Protein AF-A0A932JIC6-F1 (afdb_monomer)

Secondary structure (DSSP, 8-state):
--SSSSGGG-HHHHHHHHHHHHHHHHHHHHHHHHHHHHHHHHHHHHHHHHHHHHHHHHHHHHHHHHHHHHHHHHHHHHHHHHHHHHHHHHHHHHHHHHHHHHHHHHHHHHHHHHHHHHHHHHHHHHHHHHHSPP-PPP-----PPPP--SHHHHHHHHHHHHHHHHHHHHHHHHHHHHHHHHHHHHHHHHHHHHHHHHHHHHHHHHHHHHHHHHHHHT--------------------------------PPEEEEEEETTTTEEEES--GGGT--TT-EEEEEETTEEEEEEEEEEE-SS-EEEEEEEEPTT----TT-EEEE---

Solvent-accessible surface area (backbone atoms only — not comparable to full-atom values): 19018 Å² total; per-residue (Å²): 144,81,78,83,70,75,73,75,76,45,71,68,58,57,52,51,53,50,54,50,50,51,51,50,53,49,51,52,52,53,50,52,51,52,53,52,50,53,50,52,54,49,54,52,51,55,50,54,49,52,50,52,53,49,50,54,51,53,52,50,51,52,50,53,52,50,56,52,50,54,51,52,52,51,50,53,52,52,52,49,54,53,51,52,52,51,50,53,50,51,56,51,51,52,53,51,51,50,52,51,50,53,50,50,52,51,53,49,52,54,48,52,53,52,52,52,51,49,54,51,53,52,53,51,49,52,52,54,60,68,70,51,77,76,86,73,80,89,77,89,80,89,83,83,88,74,87,84,70,72,64,61,60,56,54,52,51,51,48,50,53,50,52,55,50,52,52,52,52,51,53,48,52,52,52,50,51,54,51,50,52,52,49,52,49,53,53,50,54,50,53,52,51,53,51,53,52,49,53,55,50,52,50,52,52,50,51,53,52,49,52,50,50,58,64,61,71,66,62,75,77,68,81,80,76,77,80,82,83,76,85,83,89,83,85,84,87,88,82,86,87,78,92,69,82,74,76,70,78,82,77,74,29,32,30,69,44,73,40,80,92,77,40,34,35,32,30,60,42,8,49,81,70,70,57,52,68,85,35,46,32,32,34,29,55,98,86,40,81,44,33,36,30,38,43,69,46,73,38,61,64,31,24,39,24,38,62,75,48,69,46,88,95,63,78,93,53,68,66,32,38,30,41,78,55,86,126

Foldseek 3Di:
DPPPPPVCPDVVNVVVVVVVVVVVVVVVVVVVVVVVVVVVVVVVVVVVVVVVVVVVVVVVVVVVVVVVVVVVVVVVVVVVVVVVVVVVVVVVVVVVVVVVVVVVVVVVVVVVVVVVVVVVVVVVVVVVVVVDDDPDDDDDDDDDDDDPPPPVVVVVVVVVVVVVVVVVVVVVVVVVVVVVVVVVVVVVVVVVVVVVVVVVVVVVVVVVVVVVCVVVVPPCPDPPPPDDPDDDDDDDDDDDDDDDPPPDPQDKKWWADDDPPQQKTKIQAAVCNVDDQQWWKFWDDPNDTAFIWGFHAGDHGMTMTGTDDGPPPDDDDGGTIMGTDDD

Sequence (327 aa):
MGHFWSSLKSPRFFLSVLVFAVLLLSLIGVSSQNASLKVKVKDLSDESQKLADSLKSLENENKELTEKLEAIEKDKSGFHLSLESLKNENESLQIEIKKVQEQLSSVTEEKTALEEMLIHKNKEIEKMKKDLPAPAAPAPAVSPVPPVSAGAADTDARLKEKDEEIERLSQQNKILSQRLDRLHKTVNDKITEITVAKIALEETVAQARKRIEEEWGTVDLGTIRSSPGTAPAGTQTPKEPLEETRKIPKKDGRVLAVNQEHGFVVINLGKADNVKPDGVYVVKKDGEEVATLNTLEVRDAMTACNVQELKSGRKISVDDLVLPKKI

Structure (mmCIF, N/CA/C/O backbone):
data_AF-A0A932JIC6-F1
#
_entry.id   AF-A0A932JIC6-F1
#
loop_
_atom_site.group_PDB
_atom_site.id
_atom_site.type_symbol
_atom_site.label_atom_id
_atom_site.label_alt_id
_atom_site.label_comp_id
_atom_site.label_asym_id
_atom_site.label_entity_id
_atom_site.label_seq_id
_atom_site.pdbx_PDB_ins_code
_atom_site.Cartn_x
_atom_site.Cartn_y
_atom_site.Cartn_z
_atom_site.occupancy
_atom_site.B_iso_or_equiv
_atom_site.auth_seq_id
_atom_site.auth_comp_id
_atom_site.auth_asym_id
_atom_site.auth_atom_id
_atom_site.pdbx_PDB_model_num
ATOM 1 N N . MET A 1 1 ? 59.939 -1.196 -95.808 1.00 52.22 1 MET A N 1
ATOM 2 C CA . MET A 1 1 ? 59.510 -1.394 -94.404 1.00 52.22 1 MET A CA 1
ATOM 3 C C . MET A 1 1 ? 60.555 -2.217 -93.637 1.00 52.22 1 MET A C 1
ATOM 5 O O . MET A 1 1 ? 60.325 -3.387 -93.386 1.00 52.22 1 MET A O 1
ATOM 9 N N . GLY A 1 2 ? 61.728 -1.653 -93.308 1.00 55.59 2 GLY A N 1
ATOM 10 C CA . GLY A 1 2 ? 62.825 -2.445 -92.707 1.00 55.59 2 GLY A CA 1
ATOM 11 C C . GLY A 1 2 ? 63.768 -1.720 -91.737 1.00 55.59 2 GLY A C 1
ATOM 12 O O . GLY A 1 2 ? 64.597 -2.371 -91.119 1.00 55.59 2 GLY A O 1
ATOM 13 N N . HIS A 1 3 ? 63.637 -0.404 -91.539 1.00 52.84 3 HIS A N 1
ATOM 14 C CA . HIS A 1 3 ? 64.562 0.368 -90.691 1.00 52.84 3 HIS A CA 1
ATOM 15 C C . HIS A 1 3 ? 64.028 0.707 -89.290 1.00 52.84 3 HIS A C 1
ATOM 17 O O . HIS A 1 3 ? 64.700 1.398 -88.535 1.00 52.84 3 HIS A O 1
ATOM 23 N N . PHE A 1 4 ? 62.855 0.198 -88.901 1.00 55.56 4 PHE A N 1
ATOM 24 C CA . PHE A 1 4 ? 62.262 0.527 -87.597 1.00 55.56 4 PHE A CA 1
ATOM 25 C C . PHE A 1 4 ? 62.737 -0.377 -86.441 1.00 55.56 4 PHE A C 1
ATOM 27 O O . PHE A 1 4 ? 62.499 -0.060 -85.282 1.00 55.56 4 PHE A O 1
ATOM 34 N N . TRP A 1 5 ? 63.447 -1.477 -86.726 1.00 56.97 5 TRP A N 1
ATOM 35 C CA . TRP A 1 5 ? 63.829 -2.473 -85.711 1.00 56.97 5 TRP A CA 1
ATOM 36 C C . TRP A 1 5 ? 65.285 -2.390 -85.208 1.00 56.97 5 TRP A C 1
ATOM 38 O O . TRP A 1 5 ? 65.609 -3.047 -84.221 1.00 56.97 5 TRP A O 1
ATOM 48 N N . SER A 1 6 ? 66.176 -1.577 -85.799 1.00 57.28 6 SER A N 1
ATOM 49 C CA . SER A 1 6 ? 67.580 -1.509 -85.332 1.00 57.28 6 SER A CA 1
ATOM 50 C C . SER A 1 6 ? 67.820 -0.531 -84.172 1.00 57.28 6 SER A C 1
ATOM 52 O O . SER A 1 6 ? 68.835 -0.639 -83.488 1.00 57.28 6 SER A O 1
ATOM 54 N N . SER A 1 7 ? 66.886 0.390 -83.902 1.00 55.25 7 SER A N 1
ATOM 55 C CA . SER A 1 7 ? 67.025 1.397 -82.833 1.00 55.25 7 SER A CA 1
ATOM 56 C C . SER A 1 7 ? 66.679 0.857 -81.430 1.00 55.25 7 SER A C 1
ATOM 58 O O . SER A 1 7 ? 67.046 1.447 -80.414 1.00 55.25 7 SER A O 1
ATOM 60 N N . LEU A 1 8 ? 66.052 -0.324 -81.349 1.00 55.25 8 LEU A N 1
ATOM 61 C CA . LEU A 1 8 ? 65.581 -0.921 -80.092 1.00 55.25 8 LEU A CA 1
ATOM 62 C C . LEU A 1 8 ? 66.679 -1.584 -79.235 1.00 55.25 8 LEU A C 1
ATOM 64 O O . LEU A 1 8 ? 66.406 -2.001 -78.115 1.00 55.25 8 LEU A O 1
ATOM 68 N N . LYS A 1 9 ? 67.922 -1.694 -79.728 1.00 58.50 9 LYS A N 1
ATOM 69 C CA . LYS A 1 9 ? 69.033 -2.354 -79.007 1.00 58.50 9 LYS A CA 1
ATOM 70 C C . LYS A 1 9 ? 69.937 -1.404 -78.212 1.00 58.50 9 LYS A C 1
ATOM 72 O O . LYS A 1 9 ? 70.941 -1.852 -77.663 1.00 58.50 9 LYS A O 1
ATOM 77 N N . SER A 1 10 ? 69.619 -0.109 -78.124 1.00 71.94 10 SER A N 1
ATOM 78 C CA . SER A 1 10 ? 70.430 0.801 -77.307 1.00 71.94 10 SER A CA 1
ATOM 79 C C . SER A 1 10 ? 70.123 0.607 -75.806 1.00 71.94 10 SER A C 1
ATOM 81 O O . SER A 1 10 ? 68.957 0.651 -75.409 1.00 71.94 10 SER A O 1
ATOM 83 N N . PRO A 1 11 ? 71.132 0.429 -74.931 1.00 77.62 11 PRO A N 1
ATOM 84 C CA . PRO A 1 11 ? 70.923 0.227 -73.488 1.00 77.62 11 PRO A CA 1
ATOM 85 C C . PRO A 1 11 ? 70.200 1.406 -72.810 1.00 77.62 11 PRO A C 1
ATOM 87 O O . PRO A 1 11 ? 69.564 1.242 -71.773 1.00 77.62 11 PRO A O 1
ATOM 90 N N . ARG A 1 12 ? 70.231 2.592 -73.432 1.00 79.69 12 ARG A N 1
ATOM 91 C CA . ARG A 1 12 ? 69.503 3.787 -72.983 1.00 79.69 12 ARG A CA 1
ATOM 92 C C . ARG A 1 12 ? 67.983 3.646 -73.118 1.00 79.69 12 ARG A C 1
ATOM 94 O O . ARG A 1 12 ? 67.261 4.166 -72.273 1.00 79.69 12 ARG A O 1
ATOM 101 N N . PHE A 1 13 ? 67.500 2.919 -74.129 1.00 80.88 13 PHE A N 1
ATOM 102 C CA . PHE A 1 13 ? 66.069 2.666 -74.309 1.00 80.88 13 PHE A CA 1
ATOM 103 C C . PHE A 1 13 ? 65.525 1.745 -73.208 1.00 80.88 13 PHE A C 1
ATOM 105 O O . PHE A 1 13 ? 64.519 2.063 -72.580 1.00 80.88 13 PHE A O 1
ATOM 112 N N . PHE A 1 14 ? 66.245 0.666 -72.885 1.00 82.94 14 PHE A N 1
ATOM 113 C CA . PHE A 1 14 ? 65.876 -0.239 -71.790 1.00 82.94 14 PHE A CA 1
ATOM 114 C C . PHE A 1 14 ? 65.866 0.455 -70.425 1.00 82.94 14 PHE A C 1
ATOM 116 O O . PHE A 1 14 ? 64.943 0.239 -69.643 1.00 82.94 14 PHE A O 1
ATOM 123 N N . LEU A 1 15 ? 66.845 1.327 -70.151 1.00 84.94 15 LEU A N 1
ATOM 124 C CA . LEU A 1 15 ? 66.887 2.085 -68.899 1.00 84.94 15 LEU A CA 1
ATOM 125 C C . LEU A 1 15 ? 65.688 3.040 -68.769 1.00 84.94 15 LEU A C 1
ATOM 127 O O . LEU A 1 15 ? 65.082 3.123 -67.706 1.00 84.94 15 LEU A O 1
ATOM 131 N N . SER A 1 16 ? 65.305 3.720 -69.855 1.00 87.44 16 SER A N 1
ATOM 132 C CA . SER A 1 16 ? 64.131 4.602 -69.870 1.00 87.44 16 SER A CA 1
ATOM 133 C C . SER A 1 16 ? 62.823 3.834 -69.650 1.00 87.44 16 SER A C 1
ATOM 135 O O . SER A 1 16 ? 61.997 4.269 -68.848 1.00 87.44 16 SER A O 1
ATOM 137 N N . VAL A 1 17 ? 62.658 2.673 -70.292 1.00 88.69 17 VAL A N 1
ATOM 138 C CA . VAL A 1 17 ? 61.483 1.805 -70.102 1.00 88.69 17 VAL A CA 1
ATOM 139 C C . VAL A 1 17 ? 61.418 1.268 -68.670 1.00 88.69 17 VAL A C 1
ATOM 141 O O . VAL A 1 17 ? 60.342 1.257 -68.078 1.00 88.69 17 VAL A O 1
ATOM 144 N N . LEU A 1 18 ? 62.556 0.884 -68.081 1.00 90.31 18 LEU A N 1
ATOM 145 C CA . LEU A 1 18 ? 62.627 0.423 -66.692 1.00 90.31 18 LEU A CA 1
ATOM 146 C C . LEU A 1 18 ? 62.228 1.532 -65.706 1.00 90.31 18 LEU A C 1
ATOM 148 O O . LEU A 1 18 ? 61.404 1.302 -64.825 1.00 90.31 18 LEU A O 1
ATOM 152 N N . VAL A 1 19 ? 62.768 2.745 -65.871 1.00 91.44 19 VAL A N 1
ATOM 153 C CA . VAL A 1 19 ? 62.419 3.903 -65.027 1.00 91.44 19 VAL A CA 1
ATOM 154 C C . VAL A 1 19 ? 60.933 4.241 -65.156 1.00 91.44 19 VAL A C 1
ATOM 156 O O . VAL A 1 19 ? 60.269 4.486 -64.149 1.00 91.44 19 VAL A O 1
ATOM 159 N N . PHE A 1 20 ? 60.385 4.196 -66.373 1.00 93.12 20 PHE A N 1
ATOM 160 C CA . PHE A 1 20 ? 58.960 4.418 -66.606 1.00 93.12 20 PHE A CA 1
ATOM 161 C C . PHE A 1 20 ? 58.091 3.333 -65.952 1.00 93.12 20 PHE A C 1
ATOM 163 O O . PHE A 1 20 ? 57.089 3.651 -65.317 1.00 93.12 20 PHE A O 1
ATOM 170 N N . ALA A 1 21 ? 58.499 2.064 -66.025 1.00 91.75 21 ALA A N 1
ATOM 171 C CA . ALA A 1 21 ? 57.803 0.961 -65.365 1.00 91.75 21 ALA A CA 1
ATOM 172 C C . ALA A 1 21 ? 57.812 1.096 -63.831 1.00 91.75 21 ALA A C 1
ATOM 174 O O . ALA A 1 21 ? 56.780 0.891 -63.195 1.00 91.75 21 ALA A O 1
ATOM 175 N N . VAL A 1 22 ? 58.940 1.500 -63.234 1.00 92.88 22 VAL A N 1
ATOM 176 C CA . VAL A 1 22 ? 59.038 1.765 -61.785 1.00 92.88 22 VAL A CA 1
ATOM 177 C C . VAL A 1 22 ? 58.157 2.950 -61.377 1.00 92.88 22 VAL A C 1
ATOM 179 O O . VAL A 1 22 ? 57.462 2.871 -60.364 1.00 92.88 22 VAL A O 1
ATOM 182 N N . LEU A 1 23 ? 58.124 4.023 -62.174 1.00 93.12 23 LEU A N 1
ATOM 183 C CA . LEU A 1 23 ? 57.233 5.164 -61.937 1.00 93.12 23 LEU A CA 1
ATOM 184 C C . LEU A 1 23 ? 55.756 4.767 -62.019 1.00 93.12 23 LEU A C 1
ATOM 186 O O . LEU A 1 23 ? 54.983 5.162 -61.149 1.00 93.12 23 LEU A O 1
ATOM 190 N N . LEU A 1 24 ? 55.364 3.957 -63.007 1.00 92.81 24 LEU A N 1
ATOM 191 C CA . LEU A 1 24 ? 53.996 3.447 -63.121 1.00 92.81 24 LEU A CA 1
ATOM 192 C C . LEU A 1 24 ? 53.611 2.563 -61.931 1.00 92.81 24 LEU A C 1
ATOM 194 O O . LEU A 1 24 ? 52.539 2.752 -61.361 1.00 92.81 24 LEU A O 1
ATOM 198 N N . LEU A 1 25 ? 54.485 1.639 -61.520 1.00 92.31 25 LEU A N 1
ATOM 199 C CA . LEU A 1 25 ? 54.256 0.795 -60.341 1.00 92.31 25 LEU A CA 1
ATOM 200 C C . LEU A 1 25 ? 54.111 1.633 -59.064 1.00 92.31 25 LEU A C 1
ATOM 202 O O . LEU A 1 25 ? 53.210 1.381 -58.265 1.00 92.31 25 LEU A O 1
ATOM 206 N N . SER A 1 26 ? 54.944 2.664 -58.901 1.00 93.31 26 SER A N 1
ATOM 207 C CA . SER A 1 26 ? 54.840 3.616 -57.790 1.00 93.31 26 SER A CA 1
ATOM 208 C C . SER A 1 26 ? 53.508 4.378 -57.814 1.00 93.31 26 SER A C 1
ATOM 210 O O . SER A 1 26 ? 52.823 4.467 -56.794 1.00 93.31 26 SER A O 1
ATOM 212 N N . LEU A 1 27 ? 53.075 4.850 -58.989 1.00 92.69 27 LEU A N 1
ATOM 213 C CA . LEU A 1 27 ? 51.811 5.573 -59.160 1.00 92.69 27 LEU A CA 1
ATOM 214 C C . LEU A 1 27 ? 50.591 4.693 -58.839 1.00 92.69 27 LEU A C 1
ATOM 216 O O . LEU A 1 27 ? 49.653 5.151 -58.183 1.00 92.69 27 LEU A O 1
ATOM 220 N N . ILE A 1 28 ? 50.623 3.420 -59.249 1.00 92.44 28 ILE A N 1
ATOM 221 C CA . ILE A 1 28 ? 49.600 2.420 -58.903 1.00 92.44 28 ILE A CA 1
ATOM 222 C C . ILE A 1 28 ? 49.577 2.187 -57.386 1.00 92.44 28 ILE A C 1
ATOM 224 O O . ILE A 1 28 ? 48.502 2.186 -56.785 1.00 92.44 28 ILE A O 1
ATOM 228 N N . GLY A 1 29 ? 50.747 2.053 -56.752 1.00 93.69 29 GLY A N 1
ATOM 229 C CA . GLY A 1 29 ? 50.865 1.895 -55.300 1.00 93.69 29 GLY A CA 1
ATOM 230 C C . GLY A 1 29 ? 50.254 3.067 -54.525 1.00 93.69 29 GLY A C 1
ATOM 231 O O . GLY A 1 29 ? 49.425 2.858 -53.637 1.00 93.69 29 GLY A O 1
ATOM 232 N N . VAL A 1 30 ? 50.585 4.303 -54.911 1.00 94.19 30 VAL A N 1
ATOM 233 C CA . VAL A 1 30 ? 50.014 5.524 -54.313 1.00 94.19 30 VAL A CA 1
ATOM 234 C C . VAL A 1 30 ? 48.504 5.609 -54.553 1.00 94.19 30 VAL A C 1
ATOM 236 O O . VAL A 1 30 ? 47.752 5.953 -53.642 1.00 94.19 30 VAL A O 1
ATOM 239 N N . SER A 1 31 ? 48.033 5.252 -55.752 1.00 91.12 31 SER A N 1
ATOM 240 C CA . SER A 1 31 ? 46.600 5.220 -56.069 1.00 91.12 31 SER A CA 1
ATOM 241 C C . SER A 1 31 ? 45.837 4.233 -55.177 1.00 91.12 31 SER A C 1
ATOM 243 O O . SER A 1 31 ? 44.802 4.586 -54.607 1.00 91.12 31 SER A O 1
ATOM 245 N N . SER A 1 32 ? 46.390 3.033 -54.965 1.00 91.88 32 SER A N 1
ATOM 246 C CA . SER A 1 32 ? 45.810 2.022 -54.073 1.00 91.88 32 SER A CA 1
ATOM 247 C C . SER A 1 32 ? 45.763 2.491 -52.617 1.00 91.88 32 SER A C 1
ATOM 249 O O . SER A 1 32 ? 44.761 2.276 -51.931 1.00 91.88 32 SER A O 1
ATOM 251 N N . GLN A 1 33 ? 46.821 3.146 -52.130 1.00 94.94 33 GLN A N 1
ATOM 252 C CA . GLN A 1 33 ? 46.837 3.718 -50.781 1.00 94.94 33 GLN A CA 1
ATOM 253 C C . GLN A 1 33 ? 45.795 4.830 -50.632 1.00 94.94 33 GLN A C 1
ATOM 255 O O . GLN A 1 33 ? 45.078 4.863 -49.635 1.00 94.94 33 GLN A O 1
ATOM 260 N N . ASN A 1 34 ? 45.649 5.693 -51.640 1.00 93.44 34 ASN A N 1
ATOM 261 C CA . ASN A 1 34 ? 44.653 6.763 -51.639 1.00 93.44 34 ASN A CA 1
ATOM 262 C C . ASN A 1 34 ? 43.217 6.208 -51.628 1.00 93.44 34 ASN A C 1
ATOM 264 O O . ASN A 1 34 ? 42.363 6.700 -50.894 1.00 93.44 34 ASN A O 1
ATOM 268 N N . ALA A 1 35 ? 42.953 5.138 -52.384 1.00 94.56 35 ALA A N 1
ATOM 269 C CA . ALA A 1 35 ? 41.667 4.445 -52.340 1.00 94.56 35 ALA A CA 1
ATOM 270 C C . ALA A 1 35 ? 41.382 3.860 -50.944 1.00 94.56 35 ALA A C 1
ATOM 272 O O . ALA A 1 35 ? 40.301 4.075 -50.399 1.00 94.56 35 ALA A O 1
ATOM 273 N N . SER A 1 36 ? 42.365 3.193 -50.330 1.00 95.44 36 SER A N 1
ATOM 274 C CA . SER A 1 36 ? 42.223 2.639 -48.976 1.00 95.44 36 SER A CA 1
ATOM 275 C C . SER A 1 36 ? 42.014 3.724 -47.912 1.00 95.44 36 SER A C 1
ATOM 277 O O . SER A 1 36 ? 41.159 3.570 -47.042 1.00 95.44 36 SER A O 1
ATOM 279 N N . LEU A 1 37 ? 42.738 4.844 -47.996 1.00 96.69 37 LEU A N 1
ATOM 280 C CA . LEU A 1 37 ? 42.566 5.982 -47.090 1.00 96.69 37 LEU A CA 1
ATOM 281 C C . LEU A 1 37 ? 41.170 6.598 -47.205 1.00 96.69 37 LEU A C 1
ATOM 283 O O . LEU A 1 37 ? 40.560 6.890 -46.182 1.00 96.69 37 LEU A O 1
ATOM 287 N N . LYS A 1 38 ? 40.628 6.742 -48.421 1.00 96.31 38 LYS A N 1
ATOM 288 C CA . LYS A 1 38 ? 39.257 7.241 -48.622 1.00 96.31 38 LYS A CA 1
ATOM 289 C C . LYS A 1 38 ? 38.208 6.345 -47.973 1.00 96.31 38 LYS A C 1
ATOM 291 O O . LYS A 1 38 ? 37.275 6.868 -47.373 1.00 96.31 38 LYS A O 1
ATOM 296 N N . VAL A 1 39 ? 38.370 5.023 -48.072 1.00 96.88 39 VAL A N 1
ATOM 297 C CA . VAL A 1 39 ? 37.480 4.066 -47.396 1.00 96.88 39 VAL A CA 1
ATOM 298 C C . VAL A 1 39 ? 37.566 4.250 -45.883 1.00 96.88 39 VAL A C 1
ATOM 300 O O . VAL A 1 39 ? 36.544 4.487 -45.256 1.00 96.88 39 VAL A O 1
ATOM 303 N N . LYS A 1 40 ? 38.776 4.291 -45.311 1.00 97.25 40 LYS A N 1
ATOM 304 C CA . LYS A 1 40 ? 38.960 4.507 -43.864 1.00 97.25 40 LYS A CA 1
ATOM 305 C C . LYS A 1 40 ? 38.372 5.829 -43.370 1.00 97.25 40 LYS A C 1
ATOM 307 O O . LYS A 1 40 ? 37.779 5.863 -42.302 1.00 97.25 40 LYS A O 1
ATOM 312 N N . VAL A 1 41 ? 38.534 6.917 -44.126 1.00 97.50 41 VAL A N 1
ATOM 313 C CA . VAL A 1 41 ? 37.953 8.226 -43.777 1.00 97.50 41 VAL A CA 1
ATOM 314 C C . VAL A 1 41 ? 36.429 8.164 -43.792 1.00 97.50 41 VAL A C 1
ATOM 316 O O . VAL A 1 41 ? 35.792 8.738 -42.914 1.00 97.50 41 VAL A O 1
ATOM 319 N N . LYS A 1 42 ? 35.842 7.452 -44.760 1.00 97.19 42 LYS A N 1
ATOM 320 C CA . LYS A 1 42 ? 34.396 7.248 -44.808 1.00 97.19 42 LYS A CA 1
ATOM 321 C C . LYS A 1 42 ? 33.910 6.409 -43.627 1.00 97.19 42 LYS A C 1
ATOM 323 O O . LYS A 1 42 ? 32.987 6.836 -42.947 1.00 97.19 42 LYS A O 1
ATOM 328 N N . ASP A 1 43 ? 34.564 5.286 -43.348 1.00 97.75 43 ASP A N 1
ATOM 329 C CA . ASP A 1 43 ? 34.190 4.404 -42.239 1.00 97.75 43 ASP A CA 1
ATOM 330 C C . ASP A 1 43 ? 34.275 5.141 -40.891 1.00 97.75 43 ASP A C 1
ATOM 332 O O . ASP A 1 43 ? 33.339 5.082 -40.097 1.00 97.75 43 ASP A O 1
ATOM 336 N N . LEU A 1 44 ? 35.345 5.916 -40.667 1.00 98.00 44 LEU A N 1
ATOM 337 C CA . LEU A 1 44 ? 35.496 6.760 -39.475 1.00 98.00 44 LEU A CA 1
ATOM 338 C C . LEU A 1 44 ? 34.430 7.861 -39.394 1.00 98.00 44 LEU A C 1
ATOM 340 O O . LEU A 1 44 ? 33.961 8.182 -38.305 1.00 98.00 44 LEU A O 1
ATOM 344 N N . SER A 1 45 ? 34.039 8.446 -40.529 1.00 97.19 45 SER A N 1
ATOM 345 C CA . SER A 1 45 ? 32.956 9.433 -40.581 1.00 97.19 45 SER A CA 1
ATOM 346 C C . SER A 1 45 ? 31.612 8.805 -40.207 1.00 97.19 45 SER A C 1
ATOM 348 O O . SER A 1 45 ? 30.858 9.391 -39.432 1.00 97.19 45 SER A O 1
ATOM 350 N N . ASP A 1 46 ? 31.319 7.613 -40.728 1.00 97.62 46 ASP A N 1
ATOM 351 C CA . ASP A 1 46 ? 30.081 6.886 -40.440 1.00 97.62 46 ASP A CA 1
ATOM 352 C C . ASP A 1 46 ? 30.036 6.438 -38.967 1.00 97.62 46 ASP A C 1
ATOM 354 O O . ASP A 1 46 ? 28.991 6.517 -38.317 1.00 97.62 46 ASP A O 1
ATOM 358 N N . GLU A 1 47 ? 31.169 6.009 -38.406 1.00 98.19 47 GLU A N 1
ATOM 359 C CA . GLU A 1 47 ? 31.294 5.662 -36.986 1.00 98.19 47 GLU A CA 1
ATOM 360 C C . GLU A 1 47 ? 31.138 6.891 -36.079 1.00 98.19 47 GLU A C 1
ATOM 362 O O . GLU A 1 47 ? 30.381 6.845 -35.108 1.00 98.19 47 GLU A O 1
ATOM 367 N N . SER A 1 48 ? 31.760 8.020 -36.434 1.00 96.62 48 SER A N 1
ATOM 368 C CA . SER A 1 48 ? 31.587 9.289 -35.717 1.00 96.62 48 SER A CA 1
ATOM 369 C C . SER A 1 48 ? 30.130 9.756 -35.719 1.00 96.62 48 SER A C 1
ATOM 371 O O . SER A 1 48 ? 29.661 10.281 -34.709 1.00 96.62 48 SER A O 1
ATOM 373 N N . GLN A 1 49 ? 29.402 9.556 -36.822 1.00 97.81 49 GLN A N 1
ATOM 374 C CA . GLN A 1 49 ? 27.981 9.894 -36.903 1.00 97.81 49 GLN A CA 1
ATOM 375 C C . GLN A 1 49 ? 27.142 8.998 -35.981 1.00 97.81 49 GLN A C 1
ATOM 377 O O . GLN A 1 49 ? 26.338 9.500 -35.200 1.00 97.81 49 GLN A O 1
ATOM 382 N N . LYS A 1 50 ? 27.379 7.679 -36.000 1.00 98.19 50 LYS A N 1
ATOM 383 C CA . LYS A 1 50 ? 26.685 6.728 -35.111 1.00 98.19 50 LYS A CA 1
ATOM 384 C C . LYS A 1 50 ? 26.932 7.020 -33.632 1.00 98.19 50 LYS A C 1
ATOM 386 O O . LYS A 1 50 ? 26.014 6.900 -32.817 1.00 98.19 50 LYS A O 1
ATOM 391 N N . LEU A 1 51 ? 28.161 7.396 -33.278 1.00 98.19 51 LEU A N 1
ATOM 392 C CA . LEU A 1 51 ? 28.511 7.792 -31.915 1.00 98.19 51 LEU A CA 1
ATOM 393 C C . LEU A 1 51 ? 27.778 9.072 -31.501 1.00 98.19 51 LEU A C 1
ATOM 395 O O . LEU A 1 51 ? 27.241 9.124 -30.397 1.00 98.19 51 LEU A O 1
ATOM 399 N N . ALA A 1 52 ? 27.694 10.069 -32.386 1.00 97.75 52 ALA A N 1
ATOM 400 C CA . ALA A 1 52 ? 26.946 11.297 -32.124 1.00 97.75 52 ALA A CA 1
ATOM 401 C C . ALA A 1 52 ? 25.445 11.028 -31.903 1.00 97.75 52 ALA A C 1
ATOM 403 O O . ALA A 1 52 ? 24.857 11.555 -30.957 1.00 97.75 52 ALA A O 1
ATOM 404 N N . ASP A 1 53 ? 24.841 10.160 -32.718 1.00 97.94 53 ASP A N 1
ATOM 405 C CA . ASP A 1 53 ? 23.432 9.778 -32.569 1.00 97.94 53 ASP A CA 1
ATOM 406 C C . ASP A 1 53 ? 23.189 9.018 -31.253 1.00 97.94 53 ASP A C 1
ATOM 408 O O . ASP A 1 53 ? 22.216 9.284 -30.542 1.00 97.94 53 ASP A O 1
ATOM 412 N N . SER A 1 54 ? 24.111 8.123 -30.880 1.00 97.56 54 SER A N 1
ATOM 413 C CA . SER A 1 54 ? 24.047 7.381 -29.612 1.00 97.56 54 SER A CA 1
ATOM 414 C C . SER A 1 54 ? 24.176 8.306 -28.399 1.00 97.56 54 SER A C 1
ATOM 416 O O . SER A 1 54 ? 23.421 8.161 -27.438 1.00 97.56 54 SER A O 1
ATOM 418 N N . LEU A 1 55 ? 25.081 9.292 -28.449 1.00 97.69 55 LEU A N 1
ATOM 419 C CA . LEU A 1 55 ? 25.227 10.301 -27.395 1.00 97.69 55 LEU A CA 1
ATOM 420 C C . LEU A 1 55 ? 23.953 11.127 -27.224 1.00 97.69 55 LEU A C 1
ATOM 422 O O . LEU A 1 55 ? 23.514 11.336 -26.098 1.00 97.69 55 LEU A O 1
ATOM 426 N N . LYS A 1 56 ? 23.321 11.533 -28.328 1.00 98.00 56 LYS A N 1
ATOM 427 C CA . LYS A 1 56 ? 22.057 12.276 -28.287 1.00 98.00 56 LYS A CA 1
ATOM 428 C C . LYS A 1 56 ? 20.916 11.444 -27.695 1.00 98.00 56 LYS A C 1
ATOM 430 O O . LYS A 1 56 ? 20.086 11.969 -26.957 1.00 98.00 56 LYS A O 1
ATOM 435 N N . SER A 1 57 ? 20.870 10.147 -28.001 1.00 97.75 57 SER A N 1
ATOM 436 C CA . SER A 1 57 ? 19.897 9.229 -27.399 1.00 97.75 57 SER A CA 1
ATOM 437 C C . SER A 1 57 ? 20.107 9.098 -25.888 1.00 97.75 57 SER A C 1
ATOM 439 O O . SER A 1 57 ? 19.149 9.222 -25.130 1.00 97.75 57 SER A O 1
ATOM 441 N N . LEU A 1 58 ? 21.355 8.902 -25.453 1.00 97.38 58 LEU A N 1
ATOM 442 C CA . LEU A 1 58 ? 21.724 8.815 -24.036 1.00 97.38 58 LEU A CA 1
ATOM 443 C C . LEU A 1 58 ? 21.446 10.120 -23.278 1.00 97.38 58 LEU A C 1
ATOM 445 O O . LEU A 1 58 ? 21.048 10.090 -22.117 1.00 97.38 58 LEU A O 1
ATOM 449 N N . GLU A 1 59 ? 21.649 11.272 -23.913 1.00 97.88 59 GLU A N 1
ATOM 450 C CA . GLU A 1 59 ? 21.329 12.578 -23.330 1.00 97.88 59 GLU A CA 1
ATOM 451 C C . GLU A 1 59 ? 19.821 12.724 -23.077 1.00 97.88 59 GLU A C 1
ATOM 453 O O . GLU A 1 59 ? 19.413 13.133 -21.990 1.00 97.88 59 GLU A O 1
ATOM 458 N N . ASN A 1 60 ? 18.990 12.315 -24.041 1.00 96.81 60 ASN A N 1
ATOM 459 C CA . ASN A 1 60 ? 17.535 12.327 -23.883 1.00 96.81 60 ASN A CA 1
ATOM 460 C C . ASN A 1 60 ? 17.063 11.366 -22.784 1.00 96.81 60 ASN A C 1
ATOM 462 O O . ASN A 1 60 ? 16.226 11.746 -21.968 1.00 96.81 60 ASN A O 1
ATOM 466 N N . GLU A 1 61 ? 17.615 10.152 -22.733 1.00 97.62 61 GLU A N 1
ATOM 467 C CA . GLU A 1 61 ? 17.278 9.166 -21.700 1.00 97.62 61 GLU A CA 1
ATOM 468 C C . GLU A 1 61 ? 17.666 9.666 -20.301 1.00 97.62 61 GLU A C 1
ATOM 470 O O . GLU A 1 61 ? 16.870 9.586 -19.368 1.00 97.62 61 GLU A O 1
ATOM 475 N N . ASN A 1 62 ? 18.847 10.275 -20.151 1.00 95.69 62 ASN A N 1
ATOM 476 C CA . ASN A 1 62 ? 19.258 10.882 -18.882 1.00 95.69 62 ASN A CA 1
ATOM 477 C C . ASN A 1 62 ? 18.339 12.033 -18.459 1.00 95.69 62 ASN A C 1
ATOM 479 O O . ASN A 1 62 ? 18.041 12.179 -17.270 1.00 95.69 62 ASN A O 1
ATOM 483 N N . LYS A 1 63 ? 17.868 12.841 -19.414 1.00 98.00 63 LYS A N 1
ATOM 484 C CA . LYS A 1 63 ? 16.897 13.900 -19.129 1.00 98.00 63 LYS A CA 1
ATOM 485 C C . LYS A 1 63 ? 15.571 13.315 -18.633 1.00 98.00 63 LYS A C 1
ATOM 487 O O . LYS A 1 63 ? 15.074 13.752 -17.600 1.00 98.00 63 LYS A O 1
ATOM 492 N N . GLU A 1 64 ? 15.047 12.296 -19.310 1.00 97.12 64 GLU A N 1
ATOM 493 C CA . GLU A 1 64 ? 13.809 11.615 -18.907 1.00 97.12 64 GLU A CA 1
ATOM 494 C C . GLU A 1 64 ? 13.940 10.956 -17.523 1.00 97.12 64 GLU A C 1
ATOM 496 O O . GLU A 1 64 ? 13.041 11.060 -16.688 1.00 97.12 64 GLU A O 1
ATOM 501 N N . LEU A 1 65 ? 15.077 10.310 -17.244 1.00 97.44 65 LEU A N 1
ATOM 502 C CA . LEU A 1 65 ? 15.362 9.731 -15.929 1.00 97.44 65 LEU A CA 1
ATOM 503 C C . LEU A 1 65 ? 15.424 10.796 -14.830 1.00 97.44 65 LEU A C 1
ATOM 505 O O . LEU A 1 65 ? 14.929 10.559 -13.729 1.00 97.44 65 LEU A O 1
ATOM 509 N N . THR A 1 66 ? 15.988 11.968 -15.128 1.00 97.25 66 THR A N 1
ATOM 510 C CA . THR A 1 66 ? 16.036 13.095 -14.186 1.00 97.25 66 THR A CA 1
ATOM 511 C C . THR A 1 66 ? 14.627 13.605 -13.874 1.00 97.25 66 THR A C 1
ATOM 513 O O . THR A 1 66 ? 14.278 13.743 -12.705 1.00 97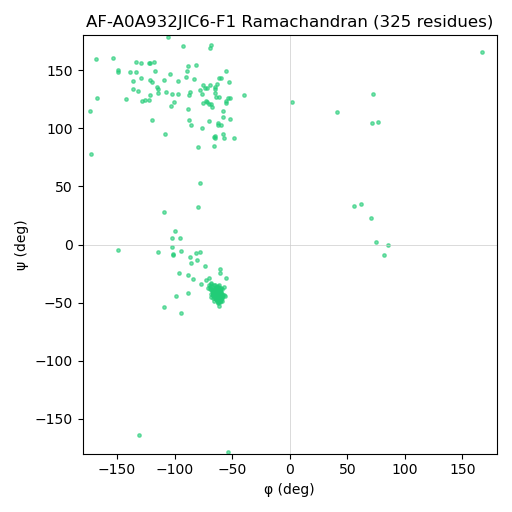.25 66 THR A O 1
ATOM 516 N N . GLU A 1 67 ? 13.778 13.786 -14.890 1.00 97.19 67 GLU A N 1
ATOM 517 C CA . GLU A 1 67 ? 12.378 14.204 -14.706 1.00 97.19 67 GLU A CA 1
ATOM 518 C C . GLU A 1 67 ? 11.572 13.172 -13.890 1.00 97.19 67 GLU A C 1
ATOM 520 O O . GLU A 1 67 ? 10.809 13.535 -12.991 1.00 97.19 67 GLU A O 1
ATOM 525 N N . LYS A 1 68 ? 11.780 11.870 -14.139 1.00 97.19 68 LYS A N 1
ATOM 526 C CA . LYS A 1 68 ? 11.160 10.793 -13.345 1.00 97.19 68 LYS A CA 1
ATOM 527 C C . LYS A 1 68 ? 11.630 10.797 -11.890 1.00 97.19 68 LYS A C 1
ATOM 529 O O . LYS A 1 68 ? 10.816 10.569 -10.997 1.00 97.19 68 LYS A O 1
ATOM 534 N N . LEU A 1 69 ? 12.915 11.052 -11.637 1.00 96.12 69 LEU A N 1
ATOM 535 C CA . LEU A 1 69 ? 13.449 11.152 -10.276 1.00 96.12 69 LEU A CA 1
ATOM 536 C C . LEU A 1 69 ? 12.828 12.324 -9.510 1.00 96.12 69 LEU A C 1
ATOM 538 O O . LEU A 1 69 ? 12.396 12.130 -8.375 1.00 96.12 69 LEU A O 1
ATOM 542 N N . GLU A 1 70 ? 12.713 13.496 -10.137 1.00 96.88 70 GLU A N 1
ATOM 543 C CA . GLU A 1 70 ? 12.065 14.665 -9.528 1.00 96.88 70 GLU A CA 1
ATOM 544 C C . GLU A 1 70 ? 10.585 14.399 -9.204 1.00 96.88 70 GLU A C 1
ATOM 546 O O . GLU A 1 70 ? 10.104 14.754 -8.123 1.00 96.88 70 GLU A O 1
ATOM 551 N N . ALA A 1 71 ? 9.859 13.725 -10.103 1.00 93.56 71 ALA A N 1
ATOM 552 C CA . ALA A 1 71 ? 8.468 13.339 -9.869 1.00 93.56 71 ALA A CA 1
ATOM 553 C C . ALA A 1 71 ? 8.328 12.372 -8.680 1.00 93.56 71 ALA A C 1
ATOM 555 O O . ALA A 1 71 ? 7.504 12.600 -7.792 1.00 93.56 71 ALA A O 1
ATOM 556 N N . ILE A 1 72 ? 9.176 11.339 -8.615 1.00 94.88 72 ILE A N 1
ATOM 557 C CA . ILE A 1 72 ? 9.192 10.375 -7.503 1.00 94.88 72 ILE A CA 1
ATOM 558 C C . ILE A 1 72 ? 9.533 11.065 -6.177 1.00 94.88 72 ILE A C 1
ATOM 560 O O . ILE A 1 72 ? 8.943 10.744 -5.144 1.00 94.88 72 ILE A O 1
ATOM 564 N N . GLU A 1 73 ? 10.472 12.012 -6.174 1.00 94.69 73 GLU A N 1
ATOM 565 C CA . GLU A 1 73 ? 10.840 12.756 -4.967 1.00 94.69 73 GLU A CA 1
ATOM 566 C C . GLU A 1 73 ? 9.684 13.632 -4.464 1.00 94.69 73 GLU A C 1
ATOM 568 O O . GLU A 1 73 ? 9.383 13.650 -3.263 1.00 94.69 73 GLU A O 1
ATOM 573 N N . LYS A 1 74 ? 8.962 14.278 -5.387 1.00 94.56 74 LYS A N 1
ATOM 574 C CA . LYS A 1 74 ? 7.747 15.032 -5.070 1.00 94.56 74 LYS A CA 1
ATOM 575 C C . LYS A 1 74 ? 6.662 14.131 -4.483 1.00 94.56 74 LYS A C 1
ATOM 577 O O . LYS A 1 74 ? 6.126 14.455 -3.422 1.00 94.56 74 LYS A O 1
ATOM 582 N N . ASP A 1 75 ? 6.383 12.992 -5.106 1.00 91.75 75 ASP A N 1
ATOM 583 C CA . ASP A 1 75 ? 5.382 12.040 -4.612 1.00 91.75 75 ASP A CA 1
ATOM 584 C C . ASP A 1 75 ? 5.766 11.483 -3.237 1.00 91.75 75 ASP A C 1
ATOM 586 O O . ASP A 1 75 ? 4.936 11.434 -2.329 1.00 91.75 75 ASP A O 1
ATOM 590 N N . LYS A 1 76 ? 7.047 11.156 -3.028 1.00 93.50 76 LYS A N 1
ATOM 591 C CA . LYS A 1 76 ? 7.576 10.727 -1.725 1.00 93.50 76 LYS A CA 1
ATOM 592 C C . LYS A 1 76 ? 7.331 11.774 -0.639 1.00 93.50 76 LYS A C 1
ATOM 594 O O . LYS A 1 76 ? 6.925 11.414 0.467 1.00 93.50 76 LYS A O 1
ATOM 599 N N . SER A 1 77 ? 7.555 13.054 -0.941 1.00 91.44 77 SER A N 1
ATOM 600 C CA . SER A 1 77 ? 7.272 14.144 0.001 1.00 91.44 77 SER A CA 1
ATOM 601 C C . SER A 1 77 ? 5.771 14.270 0.298 1.00 91.44 77 SER A C 1
ATOM 603 O O . SER A 1 77 ? 5.386 14.409 1.459 1.00 91.44 77 SER A O 1
ATOM 605 N N . GLY A 1 78 ? 4.918 14.114 -0.721 1.00 89.94 78 GLY A N 1
ATOM 606 C CA . GLY A 1 78 ? 3.462 14.116 -0.572 1.00 89.94 78 GLY A CA 1
ATOM 607 C C . GLY A 1 78 ? 2.966 12.977 0.318 1.00 89.94 78 GLY A C 1
ATOM 608 O O . GLY A 1 78 ? 2.216 13.213 1.265 1.00 89.94 78 GLY A O 1
ATOM 609 N N . PHE A 1 79 ? 3.451 11.755 0.085 1.00 93.25 79 PHE A N 1
ATOM 610 C CA . PHE A 1 79 ? 3.115 10.603 0.921 1.00 93.25 79 PHE A CA 1
ATOM 611 C C . PHE A 1 79 ? 3.580 10.770 2.368 1.00 93.25 79 PHE A C 1
ATOM 613 O O . PHE A 1 79 ? 2.869 10.349 3.280 1.00 93.25 79 PHE A O 1
ATOM 620 N N . HIS A 1 80 ? 4.734 11.402 2.602 1.00 90.50 80 HIS A N 1
ATOM 621 C CA . HIS A 1 80 ? 5.210 11.667 3.959 1.00 90.50 80 HIS A CA 1
ATOM 622 C C . HIS A 1 80 ? 4.261 12.597 4.728 1.00 90.50 80 HIS A C 1
ATOM 624 O O . HIS A 1 80 ? 3.892 12.284 5.859 1.00 90.50 80 HIS A O 1
ATOM 630 N N . LEU A 1 81 ? 3.792 13.673 4.087 1.00 88.62 81 LEU A N 1
ATOM 631 C CA . LEU A 1 81 ? 2.818 14.599 4.675 1.00 88.62 81 LEU A CA 1
ATOM 632 C C . LEU A 1 81 ? 1.479 13.912 4.977 1.00 88.62 81 LEU A C 1
ATOM 634 O O . LEU A 1 81 ? 0.917 14.097 6.056 1.00 88.62 81 LEU A O 1
ATOM 638 N N . SER A 1 82 ? 0.975 13.082 4.057 1.00 89.38 82 SER A N 1
ATOM 639 C CA . SER A 1 82 ? -0.250 12.305 4.296 1.00 89.38 82 SER A CA 1
ATOM 640 C C . SER A 1 82 ? -0.093 11.320 5.456 1.00 89.38 82 SER A C 1
ATOM 642 O O . SER A 1 82 ? -1.013 11.167 6.259 1.00 89.38 82 SER A O 1
ATOM 644 N N . LEU A 1 83 ? 1.070 10.675 5.575 1.00 88.06 83 LEU A N 1
ATOM 645 C CA . LEU A 1 83 ? 1.357 9.734 6.657 1.00 88.06 83 LEU A CA 1
ATOM 646 C C . LEU A 1 83 ? 1.422 10.443 8.015 1.00 88.06 83 LEU A C 1
ATOM 648 O O . LEU A 1 83 ? 0.868 9.940 8.991 1.00 88.06 83 LEU A O 1
ATOM 652 N N . GLU A 1 84 ? 2.045 11.619 8.076 1.00 87.38 84 GLU A N 1
ATOM 653 C CA . GLU A 1 84 ? 2.094 12.437 9.291 1.00 87.38 84 GLU A CA 1
ATOM 654 C C . GLU A 1 84 ? 0.698 12.928 9.706 1.00 87.38 84 GLU A C 1
ATOM 656 O O . GLU A 1 84 ? 0.330 12.82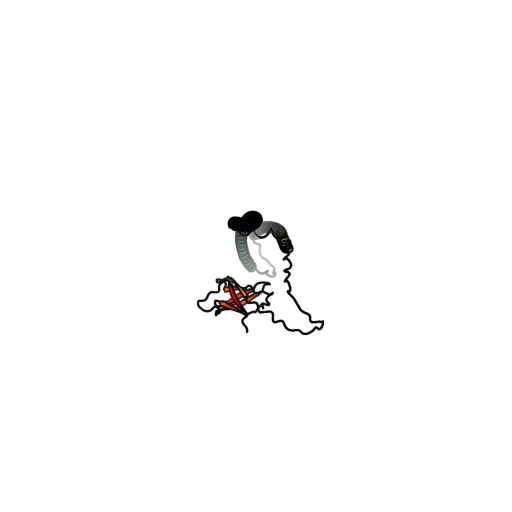3 10.877 1.00 87.38 84 GLU A O 1
ATOM 661 N N . SER A 1 85 ? -0.127 13.355 8.745 1.00 88.50 85 SER A N 1
ATOM 662 C CA . SER A 1 85 ? -1.523 13.733 9.000 1.00 88.50 85 SER A CA 1
ATOM 663 C C . SER A 1 85 ? -2.343 12.572 9.571 1.00 88.50 85 SER A C 1
ATOM 665 O O . SER A 1 85 ? -2.999 12.733 10.600 1.00 88.50 85 SER A O 1
ATOM 667 N N . LEU A 1 86 ? -2.278 11.389 8.946 1.00 85.75 86 LEU A N 1
ATOM 668 C CA . LEU A 1 86 ? -2.998 10.195 9.411 1.00 85.75 86 LEU A CA 1
ATOM 669 C C . LEU A 1 86 ? -2.525 9.736 10.792 1.00 85.75 86 LEU A C 1
ATOM 671 O O . LEU A 1 86 ? -3.324 9.277 11.607 1.00 85.75 86 LEU A O 1
ATOM 675 N N . LYS A 1 87 ? -1.225 9.861 11.075 1.00 93.44 87 LYS A N 1
ATOM 676 C CA . LYS A 1 87 ? -0.672 9.550 12.393 1.00 93.44 87 LYS A CA 1
ATOM 677 C C . LYS A 1 87 ? -1.257 10.471 13.466 1.00 93.44 87 LYS A C 1
ATOM 679 O O . LYS A 1 87 ? -1.718 9.972 14.489 1.00 93.44 87 LYS A O 1
ATOM 684 N N . ASN A 1 88 ? -1.288 11.778 13.210 1.00 85.50 88 ASN A N 1
ATOM 685 C CA . ASN A 1 88 ? -1.839 12.762 14.145 1.00 85.50 88 ASN A CA 1
ATOM 686 C C . ASN A 1 88 ? -3.342 12.545 14.386 1.00 85.50 88 ASN A C 1
ATOM 688 O O . ASN A 1 88 ? -3.809 12.630 15.522 1.00 85.50 88 ASN A O 1
ATOM 692 N N . GLU A 1 89 ? -4.097 12.214 13.336 1.00 86.88 89 GLU A N 1
ATOM 693 C CA . GLU A 1 89 ? -5.518 11.871 13.454 1.00 86.88 89 GLU A CA 1
ATOM 694 C C . GLU A 1 89 ? -5.724 10.610 14.305 1.00 86.88 89 GLU A C 1
ATOM 696 O O . GLU A 1 89 ? -6.557 10.598 15.210 1.00 86.88 89 GLU A O 1
ATOM 701 N N . ASN A 1 90 ? -4.917 9.570 14.089 1.00 82.81 90 ASN A N 1
ATOM 702 C CA . ASN A 1 90 ? -4.995 8.335 14.867 1.00 82.81 90 ASN A CA 1
ATOM 703 C C . ASN A 1 90 ? -4.641 8.562 16.349 1.00 82.81 90 ASN A C 1
ATOM 705 O O . ASN A 1 90 ? -5.317 8.043 17.237 1.00 82.81 90 ASN A O 1
ATOM 709 N N . GLU A 1 91 ? -3.628 9.382 16.640 1.00 87.88 91 GLU A N 1
ATOM 710 C CA . GLU A 1 91 ? -3.304 9.791 18.013 1.00 87.88 91 GLU A CA 1
ATOM 711 C C . GLU A 1 91 ? -4.471 10.553 18.667 1.00 87.88 91 GLU A C 1
ATOM 713 O O . GLU A 1 91 ? -4.826 10.274 19.816 1.00 87.88 91 GLU A O 1
ATOM 718 N N . SER A 1 92 ? -5.127 11.453 17.926 1.00 88.62 92 SER A N 1
ATOM 719 C CA . SER A 1 92 ? -6.315 12.177 18.397 1.00 88.62 92 SER A CA 1
ATOM 720 C C . SER A 1 92 ? -7.487 11.235 18.698 1.00 88.62 92 SER A C 1
ATOM 722 O O . SER A 1 92 ? -8.066 11.295 19.788 1.00 88.62 92 SER A O 1
ATOM 724 N N . LEU A 1 93 ? -7.783 10.303 17.787 1.00 88.44 93 LEU A N 1
ATOM 725 C CA . LEU A 1 93 ? -8.839 9.303 17.962 1.00 88.44 93 LEU A CA 1
ATOM 726 C C . LEU A 1 93 ? -8.568 8.382 19.157 1.00 88.44 93 LEU A C 1
ATOM 728 O O . LEU A 1 93 ? -9.487 8.059 19.907 1.00 88.44 93 LEU A O 1
ATOM 732 N N . GLN A 1 94 ? -7.314 7.991 19.398 1.00 80.25 94 GLN A N 1
ATOM 733 C CA . GLN A 1 94 ? -6.959 7.197 20.578 1.00 80.25 94 GLN A CA 1
ATOM 734 C C . GLN A 1 94 ? -7.211 7.944 21.891 1.00 80.25 94 GLN A C 1
ATOM 736 O O . GLN A 1 94 ? -7.658 7.334 22.867 1.00 80.25 94 GLN A O 1
ATOM 741 N N . ILE A 1 95 ? -6.938 9.252 21.936 1.00 87.50 95 ILE A N 1
ATOM 742 C CA . ILE A 1 95 ? -7.253 10.091 23.102 1.00 87.50 95 ILE A CA 1
ATOM 743 C C . ILE A 1 95 ? -8.771 10.146 23.313 1.00 87.50 95 ILE A C 1
ATOM 745 O O . ILE A 1 95 ? -9.240 10.002 24.444 1.00 87.50 95 ILE A O 1
ATOM 749 N N . GLU A 1 96 ? -9.544 10.308 22.238 1.00 84.25 96 GLU A N 1
ATOM 750 C CA . GLU A 1 96 ? -11.006 10.346 22.309 1.00 84.25 96 GLU A CA 1
ATOM 751 C C . GLU A 1 96 ? -11.595 9.008 22.787 1.00 84.25 96 GLU A C 1
ATOM 753 O O . GLU A 1 96 ? -12.439 8.999 23.684 1.00 84.25 96 GLU A O 1
ATOM 758 N N . ILE A 1 97 ? -11.086 7.876 22.289 1.00 83.06 97 ILE A N 1
ATOM 759 C CA . ILE A 1 97 ? -11.482 6.533 22.746 1.00 83.06 97 ILE A CA 1
ATOM 760 C C . ILE A 1 97 ? -11.222 6.361 24.245 1.00 83.06 97 ILE A C 1
ATOM 762 O O . ILE A 1 97 ? -12.110 5.903 24.964 1.00 83.06 97 ILE A O 1
ATOM 766 N N . LYS A 1 98 ? -10.041 6.760 24.740 1.00 87.50 98 LYS A N 1
ATOM 767 C CA . LYS A 1 98 ? -9.722 6.686 26.178 1.00 87.50 98 LYS A CA 1
ATOM 768 C C . LYS A 1 98 ? -10.693 7.514 27.012 1.00 87.50 98 LYS A C 1
ATOM 770 O O . LYS A 1 98 ? -11.220 7.023 28.006 1.00 87.50 98 LYS A O 1
ATOM 775 N N . LYS A 1 99 ? -10.993 8.736 26.568 1.00 89.06 99 LYS A N 1
ATOM 776 C CA . LYS A 1 99 ? -11.953 9.615 27.242 1.00 89.06 99 LYS A CA 1
ATOM 777 C C . LYS A 1 99 ? -13.353 8.999 27.297 1.00 89.06 99 LYS A C 1
ATOM 779 O O . LYS A 1 99 ? -14.000 9.045 28.339 1.00 89.06 99 LYS A O 1
ATOM 784 N N . VAL A 1 100 ? -13.824 8.410 26.197 1.00 87.19 100 VAL A N 1
ATOM 785 C CA . VAL A 1 100 ? -15.125 7.720 26.161 1.00 87.19 100 VAL A CA 1
ATOM 786 C C . VAL A 1 100 ? -15.120 6.495 27.076 1.00 87.19 100 VAL A C 1
ATOM 788 O O . VAL A 1 100 ? -16.103 6.249 27.770 1.00 87.19 100 VAL A O 1
ATOM 791 N N . GLN A 1 101 ? -14.016 5.751 27.129 1.00 84.25 101 GLN A N 1
ATOM 792 C CA . GLN A 1 101 ? -13.874 4.592 28.006 1.00 84.25 101 GLN A CA 1
ATOM 793 C C . GLN A 1 101 ? -13.930 4.978 29.493 1.00 84.25 101 GLN A C 1
ATOM 795 O O . GLN A 1 101 ? -14.630 4.317 30.258 1.00 84.25 101 GLN A O 1
ATOM 800 N N . GLU A 1 102 ? -13.269 6.069 29.890 1.00 86.56 102 GLU A N 1
ATOM 801 C CA . GLU A 1 102 ? -13.345 6.628 31.251 1.00 86.56 102 GLU A CA 1
ATOM 802 C C . GLU A 1 102 ? -14.761 7.111 31.600 1.00 86.56 102 GLU A C 1
ATOM 804 O O . GLU A 1 102 ? -15.260 6.898 32.707 1.00 86.56 102 GLU A O 1
ATOM 809 N N . GLN A 1 103 ? -15.453 7.738 30.646 1.00 89.81 103 GLN A N 1
ATOM 810 C CA . GLN A 1 103 ? -16.853 8.118 30.835 1.00 89.81 103 GLN A CA 1
ATOM 811 C C . GLN A 1 103 ? -17.750 6.888 31.000 1.00 89.81 103 GLN A C 1
ATOM 813 O O . GLN A 1 103 ? -18.650 6.896 31.838 1.00 89.81 103 GLN A O 1
ATOM 818 N N . LEU A 1 104 ? -17.502 5.823 30.236 1.00 84.75 104 LEU A N 1
ATOM 819 C CA . LEU A 1 104 ? -18.270 4.586 30.321 1.00 84.75 104 LEU A CA 1
ATOM 820 C C . LEU A 1 104 ? -18.061 3.879 31.665 1.00 84.75 104 LEU A C 1
ATOM 822 O O . LEU A 1 104 ? -19.037 3.405 32.248 1.00 84.75 104 LEU A O 1
ATOM 826 N N . SER A 1 105 ? -16.827 3.829 32.179 1.00 88.06 105 SER A N 1
ATOM 827 C CA . SER A 1 105 ? -16.561 3.260 33.506 1.00 88.06 105 SER A CA 1
ATOM 828 C C . SER A 1 105 ? -17.256 4.067 34.599 1.00 88.06 105 SER A C 1
ATOM 830 O O . SER A 1 105 ? -17.963 3.482 35.413 1.00 88.06 105 SER A O 1
ATOM 832 N N . SER A 1 106 ? -17.170 5.400 34.548 1.00 91.56 106 SER A N 1
ATOM 833 C CA . SER A 1 106 ? -17.856 6.281 35.503 1.00 91.56 106 SER A CA 1
ATOM 834 C C . SER A 1 106 ? -19.378 6.095 35.483 1.00 91.56 106 SER A C 1
ATOM 836 O O . SER A 1 106 ? -19.994 5.933 36.533 1.00 91.56 106 SER A O 1
ATOM 838 N N . VAL A 1 107 ? -19.995 6.041 34.299 1.00 90.31 107 VAL A N 1
ATOM 839 C CA . VAL A 1 107 ? -21.444 5.797 34.169 1.00 90.31 107 VAL A CA 1
ATOM 840 C C . VAL A 1 107 ? -21.824 4.399 34.664 1.00 90.31 107 VAL A C 1
ATOM 842 O O . VAL A 1 107 ? -22.895 4.214 35.240 1.00 90.31 107 VAL A O 1
ATOM 845 N N . THR A 1 108 ? -20.960 3.407 34.455 1.00 88.25 108 THR A N 1
ATOM 846 C CA . THR A 1 108 ? -21.191 2.041 34.939 1.00 88.25 108 THR A CA 1
ATOM 847 C C . THR A 1 108 ? -21.154 1.987 36.465 1.00 88.25 108 THR A C 1
ATOM 849 O O . THR A 1 108 ? -22.047 1.392 37.064 1.00 88.25 108 THR A O 1
ATOM 852 N N . GLU A 1 109 ? -20.188 2.655 37.095 1.00 90.81 109 GLU A N 1
ATOM 853 C CA . GLU A 1 109 ? -20.103 2.780 38.555 1.00 90.81 109 GLU A CA 1
ATOM 854 C C . GLU A 1 109 ? -21.339 3.486 39.130 1.00 90.81 109 GLU A C 1
ATOM 856 O O . GLU A 1 109 ? -21.987 2.956 40.037 1.00 90.81 109 GLU A O 1
ATOM 861 N N . GLU A 1 110 ? -21.741 4.624 38.550 1.00 91.44 110 GLU A N 1
ATOM 862 C CA . GLU A 1 110 ? -22.966 5.338 38.941 1.00 91.44 110 GLU A CA 1
ATOM 863 C C . GLU A 1 110 ? -24.205 4.437 38.833 1.00 91.44 110 GLU A C 1
ATOM 865 O O . GLU A 1 110 ? -25.025 4.385 39.753 1.00 91.44 110 GLU A O 1
ATOM 870 N N . LYS A 1 111 ? -24.327 3.677 37.737 1.00 90.38 111 LYS A N 1
ATOM 871 C CA . LYS A 1 111 ? -25.425 2.726 37.542 1.00 90.38 111 LYS A CA 1
ATOM 872 C C . LYS A 1 111 ? -25.438 1.654 38.634 1.00 90.38 111 LYS A C 1
ATOM 874 O O . LYS A 1 111 ? -26.496 1.401 39.204 1.00 90.38 111 LYS A O 1
ATOM 879 N N . THR A 1 112 ? -24.290 1.048 38.944 1.00 91.56 112 THR A N 1
ATOM 880 C CA . THR A 1 112 ? -24.210 0.019 39.995 1.00 91.56 112 THR A CA 1
ATOM 881 C C . THR A 1 112 ? -24.581 0.570 41.371 1.00 91.56 112 THR A C 1
ATOM 883 O O . THR A 1 112 ? -25.353 -0.060 42.089 1.00 91.56 112 THR A O 1
ATOM 886 N N . ALA A 1 113 ? -24.139 1.787 41.709 1.00 92.94 113 ALA A N 1
ATOM 887 C CA . ALA A 1 113 ? -24.498 2.437 42.968 1.00 92.94 113 ALA A CA 1
ATOM 888 C C . ALA A 1 113 ? -26.010 2.718 43.069 1.00 92.94 113 ALA A C 1
ATOM 890 O O . ALA A 1 113 ? -26.617 2.521 44.125 1.00 92.94 113 ALA A O 1
ATOM 891 N N . LEU A 1 114 ? -26.641 3.143 41.968 1.00 90.62 114 LEU A N 1
ATOM 892 C CA . LEU A 1 114 ? -28.092 3.347 41.911 1.00 90.62 114 LEU A CA 1
ATOM 893 C C . LEU A 1 114 ? -28.869 2.028 42.025 1.00 90.62 114 LEU A C 1
ATOM 895 O O . LEU A 1 114 ? -29.886 1.978 42.719 1.00 90.62 114 LEU A O 1
ATOM 899 N N . GLU A 1 115 ? -28.395 0.954 41.388 1.00 89.62 115 GLU A N 1
ATOM 900 C CA . GLU A 1 115 ? -28.990 -0.383 41.511 1.00 89.62 115 GLU A CA 1
ATOM 901 C C . GLU A 1 115 ? -28.918 -0.903 42.956 1.00 89.62 115 GLU A C 1
ATOM 903 O O . GLU A 1 115 ? -29.922 -1.384 43.489 1.00 89.62 115 GLU A O 1
ATOM 908 N N . GLU A 1 116 ? -27.778 -0.746 43.634 1.00 93.31 116 GLU A N 1
ATOM 909 C CA . GLU A 1 116 ? -27.628 -1.105 45.050 1.00 93.31 116 GLU A CA 1
ATOM 910 C C . GLU A 1 116 ? -28.558 -0.290 45.957 1.00 93.31 116 GLU A C 1
ATOM 912 O O . GLU A 1 116 ? -29.219 -0.846 46.844 1.00 93.31 116 GLU A O 1
ATOM 917 N N . MET A 1 117 ? -28.667 1.018 45.706 1.00 91.75 117 MET A N 1
ATOM 918 C CA . MET A 1 117 ? -29.561 1.905 46.450 1.00 91.75 117 MET A CA 1
ATOM 919 C C . MET A 1 117 ? -31.031 1.503 46.272 1.00 91.75 117 MET A C 1
ATOM 921 O O . MET A 1 117 ? -31.778 1.449 47.254 1.00 91.75 117 MET A O 1
ATOM 925 N N . LEU A 1 118 ? -31.438 1.145 45.050 1.00 91.12 118 LEU A N 1
ATOM 926 C CA . LEU A 1 118 ? -32.773 0.617 44.765 1.00 91.12 118 LEU A CA 1
ATOM 927 C C . LEU A 1 118 ? -33.034 -0.691 45.513 1.00 91.12 118 LEU A C 1
ATOM 929 O O . LEU A 1 118 ? -34.084 -0.828 46.140 1.00 91.12 118 LEU A O 1
ATOM 933 N N . ILE A 1 119 ? -32.084 -1.632 45.510 1.00 93.56 119 ILE A N 1
ATOM 934 C CA . ILE A 1 119 ? -32.210 -2.893 46.258 1.00 93.56 119 ILE A CA 1
ATOM 935 C C . ILE A 1 119 ? -32.390 -2.617 47.756 1.00 93.56 119 ILE A C 1
ATOM 937 O O . ILE A 1 119 ? -33.256 -3.226 48.392 1.00 93.56 119 ILE A O 1
ATOM 941 N N . HIS A 1 120 ? -31.601 -1.701 48.326 1.00 93.25 120 HIS A N 1
ATOM 942 C CA . HIS A 1 120 ? -31.707 -1.322 49.735 1.00 93.25 120 HIS A CA 1
ATOM 943 C C . HIS A 1 120 ? -33.080 -0.719 50.057 1.00 93.25 120 HIS A C 1
ATOM 945 O O . HIS A 1 120 ? -33.775 -1.206 50.952 1.00 93.25 120 HIS A O 1
ATOM 951 N N . LYS A 1 121 ? -33.509 0.295 49.295 1.00 91.69 121 LYS A N 1
ATOM 952 C CA . LYS A 1 121 ? -34.808 0.958 49.490 1.00 91.69 121 LYS A CA 1
ATOM 953 C C . LYS A 1 121 ? -35.976 -0.015 49.316 1.00 91.69 121 LYS A C 1
ATOM 955 O O . LYS A 1 121 ? -36.936 0.043 50.080 1.00 91.69 121 LYS A O 1
ATOM 960 N N . ASN A 1 122 ? -35.890 -0.956 48.376 1.00 87.88 122 ASN A N 1
ATOM 961 C CA . ASN A 1 122 ? -36.946 -1.945 48.162 1.00 87.88 122 ASN A CA 1
ATOM 962 C C . ASN A 1 122 ? -37.060 -2.936 49.338 1.00 87.88 122 ASN A C 1
ATOM 964 O O . ASN A 1 122 ? -38.163 -3.264 49.772 1.00 87.88 122 ASN A O 1
ATOM 968 N N . LYS A 1 123 ? -35.928 -3.354 49.927 1.00 91.81 123 LYS A N 1
ATOM 969 C CA . LYS A 1 123 ? -35.921 -4.147 51.174 1.00 91.81 123 LYS A CA 1
ATOM 970 C C . LYS A 1 123 ? -36.541 -3.384 52.345 1.00 91.81 123 LYS A C 1
ATOM 972 O O . LYS A 1 123 ? -37.263 -3.972 53.148 1.00 91.81 123 LYS A O 1
ATOM 977 N N . GLU A 1 124 ? -36.262 -2.088 52.446 1.00 90.50 124 GLU A N 1
ATOM 978 C CA . GLU A 1 124 ? -36.819 -1.218 53.483 1.00 90.50 124 GLU A CA 1
ATOM 979 C C . GLU A 1 124 ? -38.346 -1.090 53.351 1.00 90.50 124 GLU A C 1
ATOM 981 O O . GLU A 1 124 ? -39.066 -1.212 54.343 1.00 90.50 124 GLU A O 1
ATOM 986 N N . ILE A 1 125 ? -38.851 -0.948 52.119 1.00 88.19 125 ILE A N 1
ATOM 987 C CA . ILE A 1 125 ? -40.290 -0.947 51.812 1.00 88.19 125 ILE A CA 1
ATOM 988 C C . ILE A 1 125 ? -40.951 -2.267 52.217 1.00 88.19 125 ILE A C 1
ATOM 990 O O . ILE A 1 125 ? -41.987 -2.242 52.879 1.00 88.19 125 ILE A O 1
ATOM 994 N N . GLU A 1 126 ? -40.365 -3.414 51.869 1.00 87.19 126 GLU A N 1
ATOM 995 C CA . GLU A 1 126 ? -40.908 -4.726 52.251 1.00 87.19 126 GLU A CA 1
ATOM 996 C C . GLU A 1 126 ? -40.929 -4.926 53.773 1.00 87.19 126 GLU A C 1
ATOM 998 O O . GLU A 1 126 ? -41.904 -5.451 54.318 1.00 87.19 126 GLU A O 1
ATOM 1003 N N . LYS A 1 127 ? -39.901 -4.445 54.487 1.00 89.56 127 LYS A N 1
ATOM 1004 C CA . LYS A 1 127 ? -39.883 -4.467 55.956 1.00 89.56 127 LYS A CA 1
ATOM 1005 C C . LYS A 1 127 ? -41.022 -3.626 56.533 1.00 89.56 127 LYS A C 1
ATOM 1007 O O . LYS A 1 127 ? -41.798 -4.132 57.336 1.00 89.56 127 LYS A O 1
ATOM 1012 N N . MET A 1 128 ? -41.182 -2.390 56.055 1.00 84.06 128 MET A N 1
ATOM 1013 C CA . MET A 1 128 ? -42.286 -1.525 56.478 1.00 84.06 128 MET A CA 1
ATOM 1014 C C . MET A 1 128 ? -43.649 -2.146 56.179 1.00 84.06 128 MET A C 1
ATOM 1016 O O . MET A 1 128 ? -44.528 -2.122 57.028 1.00 84.06 128 MET A O 1
ATOM 1020 N N . LYS A 1 129 ? -43.826 -2.747 54.999 1.00 82.75 129 LYS A N 1
ATOM 1021 C CA . LYS A 1 129 ? -45.073 -3.413 54.604 1.00 82.75 129 LYS A CA 1
ATOM 1022 C C . LYS A 1 129 ? -45.426 -4.587 55.519 1.00 82.75 129 LYS A C 1
ATOM 1024 O O . LYS A 1 129 ? -46.603 -4.817 55.772 1.00 82.75 129 LYS A O 1
ATOM 1029 N N . LYS A 1 130 ? -44.422 -5.309 56.021 1.00 81.44 130 LYS A N 1
ATOM 1030 C CA . LYS A 1 130 ? -44.599 -6.397 56.992 1.00 81.44 130 LYS A CA 1
ATOM 1031 C C . LYS A 1 130 ? -44.966 -5.890 58.391 1.00 81.44 130 LYS A C 1
ATOM 1033 O O . LYS A 1 130 ? -45.686 -6.582 59.105 1.00 81.44 130 LYS A O 1
ATOM 1038 N N . ASP A 1 131 ? -44.497 -4.698 58.752 1.00 79.19 131 ASP A N 1
ATOM 1039 C CA . ASP A 1 131 ? -44.794 -4.048 60.032 1.00 79.19 131 ASP A CA 1
ATOM 1040 C C . ASP A 1 131 ? -46.163 -3.327 60.034 1.00 79.19 131 ASP A C 1
ATOM 1042 O O . ASP A 1 131 ? -46.629 -2.900 61.093 1.00 79.19 131 ASP A O 1
ATOM 1046 N N . LEU A 1 132 ? -46.855 -3.223 58.886 1.00 65.50 132 LEU A N 1
ATOM 1047 C CA . LEU A 1 13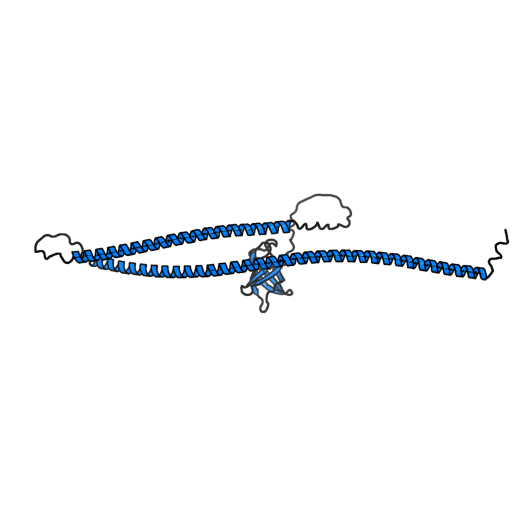2 ? -48.253 -2.783 58.857 1.00 65.50 132 LEU A CA 1
ATOM 1048 C C . LEU A 1 132 ? -49.179 -3.896 59.400 1.00 65.50 132 LEU A C 1
ATOM 1050 O O . LEU A 1 132 ? -49.200 -4.999 58.846 1.00 65.50 132 LEU A O 1
ATOM 1054 N N . PRO A 1 133 ? -49.989 -3.629 60.445 1.00 53.66 133 PRO A N 1
ATOM 1055 C CA . PRO A 1 133 ? -50.939 -4.602 60.970 1.00 53.66 133 PRO A CA 1
ATOM 1056 C C . PRO A 1 133 ? -51.997 -4.946 59.914 1.00 53.66 133 PRO A C 1
ATOM 1058 O O . PRO A 1 133 ? -52.510 -4.071 59.216 1.00 53.66 133 PRO A O 1
ATOM 1061 N N . ALA A 1 134 ? -52.333 -6.235 59.808 1.00 50.78 134 ALA A N 1
ATOM 1062 C CA . ALA A 1 134 ? -53.410 -6.710 58.945 1.00 50.78 134 ALA A CA 1
ATOM 1063 C C . ALA A 1 134 ? -54.713 -5.936 59.238 1.00 50.78 134 ALA A C 1
ATOM 1065 O O . ALA A 1 134 ? -55.005 -5.693 60.414 1.00 50.78 134 ALA A O 1
ATOM 1066 N N . PRO A 1 135 ? -55.513 -5.563 58.218 1.00 48.25 135 PRO A N 1
ATOM 1067 C CA . PRO A 1 135 ? -56.800 -4.919 58.438 1.00 48.25 135 PRO A CA 1
ATOM 1068 C C . PRO A 1 135 ? -57.705 -5.885 59.206 1.00 48.25 135 PRO A C 1
ATOM 1070 O O . PRO A 1 135 ? -58.222 -6.860 58.659 1.00 48.25 135 PRO A O 1
ATOM 1073 N N . ALA A 1 136 ? -57.843 -5.632 60.506 1.00 44.84 136 ALA A N 1
ATOM 1074 C CA . ALA A 1 136 ? -58.757 -6.349 61.369 1.00 44.84 136 ALA A CA 1
ATOM 1075 C C . ALA A 1 136 ? -60.185 -6.118 60.864 1.00 44.84 136 ALA A C 1
ATOM 1077 O O . ALA A 1 136 ? -60.617 -4.980 60.662 1.00 44.84 136 ALA A O 1
ATOM 1078 N N . ALA A 1 137 ? -60.904 -7.218 60.645 1.00 44.78 137 ALA A N 1
ATOM 1079 C CA . ALA A 1 137 ? -62.332 -7.200 60.381 1.00 44.78 137 ALA A CA 1
ATOM 1080 C C . ALA A 1 137 ? -63.082 -6.459 61.513 1.00 44.78 137 ALA A C 1
ATOM 1082 O O . ALA A 1 137 ? -62.634 -6.468 62.664 1.00 44.78 137 ALA A O 1
ATOM 1083 N N . PRO A 1 138 ? -64.210 -5.804 61.193 1.00 55.19 138 PRO A N 1
ATOM 1084 C CA . PRO A 1 138 ? -64.816 -4.799 62.050 1.00 55.19 138 PRO A CA 1
ATOM 1085 C C . PRO A 1 138 ? -65.582 -5.443 63.207 1.00 55.19 138 PRO A C 1
ATOM 1087 O O . PRO A 1 138 ? -66.421 -6.318 62.998 1.00 55.19 138 PRO A O 1
ATOM 1090 N N . ALA A 1 139 ? -65.360 -4.940 64.419 1.00 38.28 139 ALA A N 1
ATOM 1091 C CA . ALA A 1 139 ? -66.279 -5.119 65.534 1.00 38.28 139 ALA A CA 1
ATOM 1092 C C . ALA A 1 139 ? -66.538 -3.763 66.216 1.00 38.28 139 ALA A C 1
ATOM 1094 O O . ALA A 1 139 ? -65.584 -3.035 66.502 1.00 38.28 139 ALA A O 1
ATOM 1095 N N . PRO A 1 140 ? -67.807 -3.407 66.487 1.00 52.06 140 PRO A N 1
ATOM 1096 C CA . PRO A 1 140 ? -68.167 -2.368 67.445 1.00 52.06 140 PRO A CA 1
ATOM 1097 C C . PRO A 1 140 ? -68.122 -3.020 68.857 1.00 52.06 140 PRO A C 1
ATOM 1099 O O . PRO A 1 140 ? -68.277 -4.229 68.984 1.00 52.06 140 PRO A O 1
ATOM 1102 N N . ALA A 1 141 ? -67.910 -2.350 69.985 1.00 50.19 141 ALA A N 1
ATOM 1103 C CA . ALA A 1 141 ? -68.070 -0.949 70.297 1.00 50.19 141 ALA A CA 1
ATOM 1104 C C . ALA A 1 141 ? -67.411 -0.621 71.661 1.00 50.19 141 ALA A C 1
ATOM 1106 O O . ALA A 1 141 ? -67.333 -1.468 72.547 1.00 50.19 141 ALA A O 1
ATOM 1107 N N . VAL A 1 142 ? -67.127 0.675 71.821 1.00 53.00 142 VAL A N 1
ATOM 1108 C CA . VAL A 1 142 ? -67.042 1.483 73.057 1.00 53.00 142 VAL A CA 1
ATOM 1109 C C . VAL A 1 142 ? -65.804 1.347 73.958 1.00 53.00 142 VAL A C 1
ATOM 1111 O O . VAL A 1 142 ? -65.711 0.442 74.782 1.00 53.00 142 VAL A O 1
ATOM 1114 N N . SER A 1 143 ? -64.929 2.365 73.911 1.00 42.75 143 SER A N 1
ATOM 1115 C CA . SER A 1 143 ? -64.569 3.309 75.013 1.00 42.75 143 SER A CA 1
ATOM 1116 C C . SER A 1 143 ? -63.290 4.112 74.628 1.00 42.75 143 SER A C 1
ATOM 1118 O O . SER A 1 143 ? -62.702 3.817 73.591 1.00 42.75 143 SER A O 1
ATOM 1120 N N . PRO A 1 144 ? -62.928 5.218 75.315 1.00 46.53 144 PRO A N 1
ATOM 1121 C CA . PRO A 1 144 ? -62.913 6.575 74.773 1.00 46.53 144 PRO A CA 1
ATOM 1122 C C . PRO A 1 144 ? -61.583 6.977 74.113 1.00 46.53 144 PRO A C 1
ATOM 1124 O O . PRO A 1 144 ? -60.498 6.572 74.519 1.00 46.53 144 PRO A O 1
ATOM 1127 N N . VAL A 1 145 ? -61.720 7.847 73.116 1.00 56.69 145 VAL A N 1
ATOM 1128 C CA . VAL A 1 145 ? -60.682 8.440 72.262 1.00 56.69 145 VAL A CA 1
ATOM 1129 C C . VAL A 1 145 ? -59.569 9.143 73.063 1.00 56.69 145 VAL A C 1
ATOM 1131 O O . VAL A 1 145 ? -59.861 10.125 73.749 1.00 56.69 145 VAL A O 1
ATOM 1134 N N . PRO A 1 146 ? -58.290 8.740 72.914 1.00 54.84 146 PRO A N 1
ATOM 1135 C CA . PRO A 1 146 ? -57.143 9.623 73.097 1.00 54.84 146 PRO A CA 1
ATOM 1136 C C . PRO A 1 146 ? -56.799 10.341 71.769 1.00 54.84 146 PRO A C 1
ATOM 1138 O O . PRO A 1 146 ? -57.122 9.842 70.688 1.00 54.84 146 PRO A O 1
ATOM 1141 N N . PRO A 1 147 ? -56.177 11.531 71.815 1.00 51.09 147 PRO A N 1
ATOM 1142 C CA . PRO A 1 147 ? -56.042 12.409 70.656 1.00 51.09 147 PRO A CA 1
ATOM 1143 C C . PRO A 1 147 ? -55.102 11.814 69.595 1.00 51.09 147 PRO A C 1
ATOM 1145 O O . PRO A 1 147 ? -53.923 11.571 69.844 1.00 51.09 147 PRO A O 1
ATOM 1148 N N . VAL A 1 148 ? -55.628 11.617 68.383 1.00 52.69 148 VAL A N 1
ATOM 1149 C CA . VAL A 1 148 ? -54.918 11.150 67.175 1.00 52.69 148 VAL A CA 1
ATOM 1150 C C . VAL A 1 148 ? -54.108 12.303 66.555 1.00 52.69 148 VAL A C 1
ATOM 1152 O O . VAL A 1 148 ? -54.264 12.639 65.388 1.00 52.69 148 VAL A O 1
ATOM 1155 N N . SER A 1 149 ? -53.268 12.971 67.348 1.00 53.22 149 SER A N 1
ATOM 1156 C CA . SER A 1 149 ? -52.477 14.131 66.899 1.00 53.22 149 SER A CA 1
ATOM 1157 C C . SER A 1 149 ? -51.012 13.808 66.580 1.00 53.22 149 SER A C 1
ATOM 1159 O O . SER A 1 149 ? -50.328 14.650 66.009 1.00 53.22 149 SER A O 1
ATOM 1161 N N . ALA A 1 150 ? -50.523 12.600 66.885 1.00 52.97 150 ALA A N 1
ATOM 1162 C CA . ALA A 1 150 ? -49.108 12.248 66.698 1.00 52.97 150 ALA A CA 1
ATOM 1163 C C . ALA A 1 150 ? -48.788 11.519 65.375 1.00 52.97 150 ALA A C 1
ATOM 1165 O O . ALA A 1 150 ? -47.664 11.606 64.898 1.00 52.97 150 ALA A O 1
ATOM 1166 N N . GLY A 1 151 ? -49.755 10.824 64.760 1.00 53.31 151 GLY A N 1
ATOM 1167 C CA . GLY A 1 151 ? -49.513 10.032 63.540 1.00 53.31 151 GLY A CA 1
ATOM 1168 C C . GLY A 1 151 ? -49.565 10.827 62.230 1.00 53.31 151 GLY A C 1
ATOM 1169 O O . GLY A 1 151 ? -48.856 10.491 61.289 1.00 53.31 151 GLY A O 1
ATOM 1170 N N . ALA A 1 152 ? -50.363 11.898 62.172 1.00 56.12 152 ALA A N 1
ATOM 1171 C CA . ALA A 1 152 ? -50.530 12.706 60.960 1.00 56.12 152 ALA A CA 1
ATOM 1172 C C . ALA A 1 152 ? -49.269 13.520 60.609 1.00 56.12 152 ALA A C 1
ATOM 1174 O O . ALA A 1 152 ? -48.918 13.653 59.440 1.00 56.12 152 ALA A O 1
ATOM 1175 N N . ALA A 1 153 ? -48.543 14.000 61.624 1.00 61.44 153 ALA A N 1
ATOM 1176 C CA . ALA A 1 153 ? -47.313 14.766 61.426 1.00 61.44 153 ALA A CA 1
ATOM 1177 C C . ALA A 1 153 ? -46.169 13.912 60.847 1.00 61.44 153 ALA A C 1
ATOM 1179 O O . ALA A 1 153 ? -45.380 14.403 60.043 1.00 61.44 153 ALA A O 1
ATOM 1180 N N . ASP A 1 154 ? -46.100 12.632 61.219 1.00 68.56 154 ASP A N 1
ATOM 1181 C CA . ASP A 1 154 ? -45.062 11.708 60.747 1.00 68.56 154 ASP A CA 1
ATOM 1182 C C . ASP A 1 154 ? -45.335 11.233 59.306 1.00 68.56 154 ASP A C 1
ATOM 1184 O O . ASP A 1 154 ? -44.423 11.099 58.487 1.00 68.56 154 ASP A O 1
ATOM 1188 N N . THR A 1 155 ? -46.615 11.070 58.941 1.00 71.50 155 THR A N 1
ATOM 1189 C CA . THR A 1 155 ? -47.006 10.794 57.551 1.00 71.50 155 THR A CA 1
ATOM 1190 C C . THR A 1 155 ? -46.782 11.990 56.629 1.00 71.50 155 THR A C 1
ATOM 1192 O O . THR A 1 155 ? -46.324 11.795 55.504 1.00 71.50 155 THR A O 1
ATOM 1195 N N . ASP A 1 156 ? -47.033 13.216 57.102 1.00 75.50 156 ASP A N 1
ATOM 1196 C CA . ASP A 1 156 ? -46.765 14.438 56.332 1.00 75.50 156 ASP A CA 1
ATOM 1197 C C . ASP A 1 156 ? -45.260 14.677 56.132 1.00 75.50 156 ASP A C 1
ATOM 1199 O O . ASP A 1 156 ? -44.837 15.125 55.064 1.00 75.50 156 ASP A O 1
ATOM 1203 N N . ALA A 1 157 ? -44.428 14.332 57.121 1.00 79.06 157 ALA A N 1
ATOM 1204 C CA . ALA A 1 157 ? -42.973 14.402 56.993 1.00 79.06 157 ALA A CA 1
ATOM 1205 C C . ALA A 1 157 ? -42.441 13.404 55.949 1.00 79.06 157 ALA A C 1
ATOM 1207 O O . ALA A 1 157 ? -41.642 13.774 55.088 1.00 79.06 157 ALA A O 1
ATOM 1208 N N . ARG A 1 158 ? -42.942 12.162 55.963 1.00 79.50 158 ARG A N 1
ATOM 1209 C CA . ARG A 1 158 ? -42.589 11.141 54.962 1.00 79.50 158 ARG A CA 1
ATOM 1210 C C . ARG A 1 158 ? -43.064 11.472 53.553 1.00 79.50 158 ARG A C 1
ATOM 1212 O O . ARG A 1 158 ? -42.383 11.115 52.595 1.00 79.50 158 ARG A O 1
ATOM 1219 N N . LEU A 1 159 ? -44.224 12.112 53.414 1.00 77.88 159 LEU A N 1
ATOM 1220 C CA . LEU A 1 159 ? -44.717 12.581 52.118 1.00 77.88 159 LEU A CA 1
ATOM 1221 C C . LEU A 1 159 ? -43.800 13.660 51.543 1.00 77.88 159 LEU A C 1
ATOM 1223 O O . LEU A 1 159 ? -43.390 13.539 50.395 1.00 77.88 159 LEU A O 1
ATOM 1227 N N . LYS A 1 160 ? -43.378 14.630 52.362 1.00 86.56 160 LYS A N 1
ATOM 1228 C CA . LYS A 1 160 ? -42.407 15.645 51.930 1.00 86.56 160 LYS A CA 1
ATOM 1229 C C . LYS A 1 160 ? -41.062 15.053 51.520 1.00 86.56 160 LYS A C 1
ATOM 1231 O O . LYS A 1 160 ? -40.542 15.427 50.478 1.00 86.56 160 LYS A O 1
ATOM 1236 N N . GLU A 1 161 ? -40.528 14.100 52.283 1.00 88.31 161 GLU A N 1
ATOM 1237 C CA . GLU A 1 161 ? -39.273 13.422 51.923 1.00 88.31 161 GLU A CA 1
ATOM 1238 C C . GLU A 1 161 ? -39.399 12.675 50.581 1.00 88.31 161 GLU A C 1
ATOM 1240 O O . GLU A 1 161 ? -38.505 12.724 49.738 1.00 88.31 161 GLU A O 1
ATOM 1245 N N . LYS A 1 162 ? -40.542 12.017 50.344 1.00 80.75 162 LYS A N 1
ATOM 1246 C CA . LYS A 1 162 ? -40.833 11.334 49.074 1.00 80.75 162 LYS A CA 1
ATOM 1247 C C . LYS A 1 162 ? -40.985 12.312 47.912 1.00 80.75 162 LYS A C 1
ATOM 1249 O O . LYS A 1 162 ? -40.518 12.001 46.819 1.00 80.75 162 LYS A O 1
ATOM 1254 N N . ASP A 1 163 ? -41.610 13.461 48.137 1.00 86.19 163 ASP A N 1
ATOM 1255 C CA . ASP A 1 163 ? -41.767 14.499 47.118 1.00 86.19 163 ASP A CA 1
ATOM 1256 C C . ASP A 1 163 ? -40.408 15.107 46.733 1.00 86.19 163 ASP A C 1
ATOM 1258 O O . ASP A 1 163 ? -40.120 15.261 45.545 1.00 86.19 163 ASP A O 1
ATOM 1262 N N . GLU A 1 164 ? -39.526 15.347 47.709 1.00 92.19 164 GLU A N 1
ATOM 1263 C CA . GLU A 1 164 ? -38.148 15.797 47.463 1.00 92.19 164 GLU A CA 1
ATOM 1264 C C . GLU A 1 164 ? -37.328 14.752 46.682 1.00 92.19 164 GLU A C 1
ATOM 1266 O O . GLU A 1 164 ? -36.586 15.094 45.757 1.00 92.19 164 GLU A O 1
ATOM 1271 N N . GLU A 1 165 ? -37.483 13.463 47.002 1.00 86.62 165 GLU A N 1
ATOM 1272 C CA . GLU A 1 165 ? -36.840 12.359 46.275 1.00 86.62 165 GLU A CA 1
ATOM 1273 C C . GLU A 1 165 ? -37.348 12.266 44.823 1.00 86.62 165 GLU A C 1
ATOM 1275 O O . GLU A 1 165 ? -36.552 12.129 43.888 1.00 86.62 165 GLU A O 1
ATOM 1280 N N . ILE A 1 166 ? -38.663 12.397 44.605 1.00 86.50 166 ILE A N 1
ATOM 1281 C CA . ILE A 1 166 ? -39.271 12.420 43.265 1.00 86.50 166 ILE A CA 1
ATOM 1282 C C . ILE A 1 166 ? -38.730 13.598 42.452 1.00 86.50 166 ILE A C 1
ATOM 1284 O O . ILE A 1 166 ? -38.414 13.439 41.267 1.00 86.50 166 ILE A O 1
ATOM 1288 N N . GLU A 1 167 ? -38.578 14.769 43.069 1.00 89.81 167 GLU A N 1
ATOM 1289 C CA . GLU A 1 167 ? -38.028 15.943 42.397 1.00 89.81 167 GLU A CA 1
ATOM 1290 C C . GLU A 1 167 ? -36.555 15.732 42.014 1.00 89.81 167 GLU A C 1
ATOM 1292 O O . GLU A 1 167 ? -36.153 16.038 40.885 1.00 89.81 167 GLU A O 1
ATOM 1297 N N . ARG A 1 168 ? -35.762 15.105 42.892 1.00 90.50 168 ARG A N 1
ATOM 1298 C CA . ARG A 1 168 ? -34.365 14.736 42.609 1.00 90.50 168 ARG A CA 1
ATOM 1299 C C . ARG A 1 168 ? -34.247 13.758 41.442 1.00 90.50 168 ARG A C 1
ATOM 1301 O O . ARG A 1 168 ? -33.442 13.973 40.533 1.00 90.50 168 ARG A O 1
ATOM 1308 N N . LEU A 1 169 ? -35.071 12.712 41.439 1.00 80.25 169 LEU A N 1
ATOM 1309 C CA . LEU A 1 169 ? -35.109 11.714 40.367 1.00 80.25 169 LEU A CA 1
ATOM 1310 C C . LEU A 1 169 ? -35.565 12.333 39.040 1.00 80.25 169 LEU A C 1
ATOM 1312 O O . LEU A 1 169 ? -35.014 12.027 37.982 1.00 80.25 169 LEU A O 1
ATOM 1316 N N . SER A 1 170 ? -36.530 13.253 39.086 1.00 86.12 170 SER A N 1
ATOM 1317 C CA . SER A 1 170 ? -36.971 14.022 37.918 1.00 86.12 170 SER A CA 1
ATOM 1318 C C . SER A 1 170 ? -35.835 14.875 37.340 1.00 86.12 170 SER A C 1
ATOM 1320 O O . SER A 1 170 ? -35.587 14.857 36.129 1.00 86.12 170 SER A O 1
ATOM 1322 N N . GLN A 1 171 ? -35.069 15.557 38.198 1.00 88.00 171 GLN A N 1
ATOM 1323 C CA . GLN A 1 171 ? -33.897 16.329 37.778 1.00 88.00 171 GLN A CA 1
ATOM 1324 C C . GLN A 1 171 ? -32.803 15.439 37.172 1.00 88.00 171 GLN A C 1
ATOM 1326 O O . GLN A 1 171 ? -32.247 15.787 36.127 1.00 88.00 171 GLN A O 1
ATOM 1331 N N . GLN A 1 172 ? -32.525 14.275 37.765 1.00 83.19 172 GLN A N 1
ATOM 1332 C CA . GLN A 1 172 ? -31.570 13.313 37.208 1.00 83.19 172 GLN A CA 1
ATOM 1333 C C . GLN A 1 172 ? -32.012 12.793 35.838 1.00 83.19 172 GLN A C 1
ATOM 1335 O O . GLN A 1 172 ? -31.220 12.826 34.896 1.00 83.19 172 GLN A O 1
ATOM 1340 N N . ASN A 1 173 ? -33.279 12.403 35.682 1.00 83.56 173 ASN A N 1
ATOM 1341 C CA . ASN A 1 173 ? -33.820 11.974 34.389 1.00 83.56 173 ASN A CA 1
ATOM 1342 C C . ASN A 1 173 ? -33.710 13.071 33.326 1.00 83.56 173 ASN A C 1
ATOM 1344 O O . ASN A 1 173 ? -33.363 12.791 32.178 1.00 83.56 173 ASN A O 1
ATOM 1348 N N . LYS A 1 174 ? -33.922 14.336 33.705 1.00 91.00 174 LYS A N 1
ATOM 1349 C CA . LYS A 1 174 ? -33.734 15.473 32.798 1.00 91.00 174 LYS A CA 1
ATOM 1350 C C . LYS A 1 174 ? -32.275 15.620 32.352 1.00 91.00 174 LYS A C 1
ATOM 1352 O O . LYS A 1 174 ? -32.025 15.831 31.166 1.00 91.00 174 LYS A O 1
ATOM 1357 N N . ILE A 1 175 ? -31.314 15.485 33.268 1.00 87.06 175 ILE A N 1
ATOM 1358 C CA . ILE A 1 175 ? -29.876 15.545 32.946 1.00 87.06 175 ILE A CA 1
ATOM 1359 C C . ILE A 1 175 ? -29.473 14.373 32.045 1.00 87.06 175 ILE A C 1
ATOM 1361 O O . ILE A 1 175 ? -28.749 14.572 31.068 1.00 87.06 175 ILE A O 1
ATOM 1365 N N . LEU A 1 176 ? -29.956 13.165 32.341 1.00 82.50 176 LEU A N 1
ATOM 1366 C CA . LEU A 1 176 ? -29.694 11.978 31.530 1.00 82.50 176 LEU A CA 1
ATOM 1367 C C . LEU A 1 176 ? -30.262 12.130 30.119 1.00 82.50 176 LEU A C 1
ATOM 1369 O O . LEU A 1 176 ? -29.537 11.886 29.158 1.00 82.50 176 LEU A O 1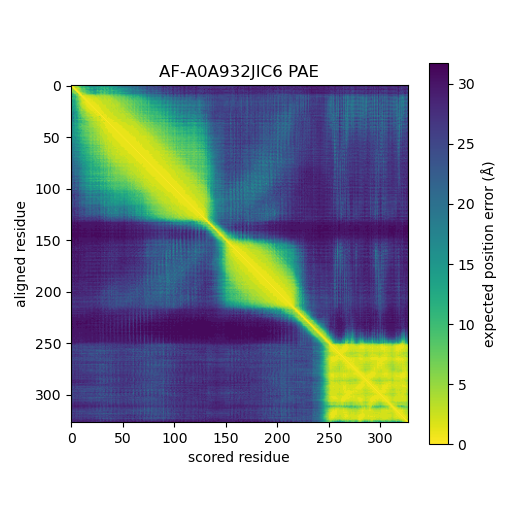
ATOM 1373 N N . SER A 1 177 ? -31.494 12.627 29.980 1.00 83.31 177 SER A N 1
ATOM 1374 C CA . SER A 1 177 ? -32.095 12.911 28.672 1.00 83.31 177 SER A CA 1
ATOM 1375 C C . SER A 1 177 ? -31.262 13.921 27.877 1.00 83.31 177 SER A C 1
ATOM 1377 O O . SER A 1 177 ? -30.972 13.695 26.707 1.00 83.31 177 SER A O 1
ATOM 1379 N N . GLN A 1 178 ? -30.788 14.996 28.515 1.00 86.06 178 GLN A N 1
ATOM 1380 C CA . GLN A 1 178 ? -29.922 15.981 27.856 1.00 86.06 178 GLN A CA 1
ATOM 1381 C C . GLN A 1 178 ? -28.565 15.401 27.438 1.00 86.06 178 GLN A C 1
ATOM 1383 O O . GLN A 1 178 ? -28.021 15.785 26.401 1.00 86.06 178 GLN A O 1
ATOM 1388 N N . ARG A 1 179 ? -27.987 14.497 28.241 1.00 83.00 179 ARG A N 1
ATOM 1389 C CA . ARG A 1 179 ? -26.751 13.787 27.879 1.00 83.00 179 ARG A CA 1
ATOM 1390 C C . ARG A 1 179 ? -26.989 12.846 26.700 1.00 83.00 179 ARG A C 1
ATOM 1392 O O . ARG A 1 179 ? -26.158 12.825 25.796 1.00 83.00 179 ARG A O 1
ATOM 1399 N N . LEU A 1 180 ? -28.116 12.135 26.686 1.00 85.25 180 LEU A N 1
ATOM 1400 C CA . LEU A 1 180 ? -28.506 11.245 25.595 1.00 85.25 180 LEU A CA 1
ATOM 1401 C C . LEU A 1 180 ? -28.661 12.021 24.279 1.00 85.25 180 LEU A C 1
ATOM 1403 O O . LEU A 1 180 ? -28.086 11.624 23.270 1.00 85.25 180 LEU A O 1
ATOM 1407 N N . ASP A 1 181 ? -29.335 13.173 24.305 1.00 88.06 181 ASP A N 1
ATOM 1408 C CA . ASP A 1 181 ? -29.503 14.029 23.122 1.00 88.06 181 ASP A CA 1
ATOM 1409 C C . ASP A 1 181 ? -28.166 14.555 22.589 1.00 88.06 181 ASP A C 1
ATOM 1411 O O . ASP A 1 181 ? -27.923 14.561 21.380 1.00 88.06 181 ASP A O 1
ATOM 1415 N N . ARG A 1 182 ? -27.259 14.968 23.484 1.00 86.44 182 ARG A N 1
ATOM 1416 C CA . ARG A 1 182 ? -25.902 15.381 23.091 1.00 86.44 182 ARG A CA 1
ATOM 1417 C C . ARG A 1 182 ? -25.130 14.228 22.466 1.00 86.44 182 ARG A C 1
ATOM 1419 O O . ARG A 1 182 ? -24.465 14.440 21.458 1.00 86.44 182 ARG A O 1
ATOM 1426 N N . LEU A 1 183 ? -25.236 13.028 23.036 1.00 84.44 183 LEU A N 1
ATOM 1427 C CA . LEU A 1 183 ? -24.578 11.839 22.507 1.00 84.44 183 LEU A CA 1
ATOM 1428 C C . LEU A 1 183 ? -25.109 11.498 21.111 1.00 84.44 183 LEU A C 1
ATOM 1430 O O . LEU A 1 183 ? -24.316 11.308 20.194 1.00 84.44 183 LEU A O 1
ATOM 1434 N N . HIS A 1 184 ? -26.431 11.496 20.924 1.00 85.19 184 HIS A N 1
ATOM 1435 C CA . HIS A 1 184 ? -27.049 11.275 19.617 1.00 85.19 184 HIS A CA 1
ATOM 1436 C C . HIS A 1 184 ? -26.596 12.304 18.588 1.00 85.19 184 HIS A C 1
ATOM 1438 O O . HIS A 1 184 ? -26.282 11.932 17.459 1.00 85.19 184 HIS A O 1
ATOM 1444 N N . LYS A 1 185 ? -26.510 13.580 18.979 1.00 91.00 185 LYS A N 1
ATOM 1445 C CA . LYS A 1 185 ? -26.018 14.636 18.096 1.00 91.00 185 LYS A CA 1
ATOM 1446 C C . LYS A 1 185 ? -24.564 14.397 17.685 1.00 91.00 185 LYS A C 1
ATOM 1448 O O . LYS A 1 185 ? -24.284 14.369 16.494 1.00 91.00 185 LYS A O 1
ATOM 1453 N N . THR A 1 186 ? -23.669 14.137 18.640 1.00 86.00 186 THR A N 1
ATOM 1454 C CA . THR A 1 186 ? -22.252 13.861 18.351 1.00 86.00 186 THR A CA 1
ATOM 1455 C C . THR A 1 186 ? -22.077 12.624 17.472 1.00 86.00 186 THR A C 1
ATOM 1457 O O . THR A 1 186 ? -21.302 12.650 16.521 1.00 86.00 186 THR A O 1
ATOM 1460 N N . VAL A 1 187 ? -22.808 11.543 17.760 1.00 86.31 187 VAL A N 1
ATOM 1461 C CA . VAL A 1 187 ? -22.765 10.316 16.952 1.00 86.31 187 VAL A CA 1
ATOM 1462 C C . VAL A 1 187 ? -23.251 10.592 15.533 1.00 86.31 187 VAL A C 1
ATOM 1464 O O . VAL A 1 187 ? -22.621 10.143 14.580 1.00 86.31 187 VAL A O 1
ATOM 1467 N N . ASN A 1 188 ? -24.334 11.351 15.371 1.00 88.06 188 ASN A N 1
ATOM 1468 C CA . ASN A 1 188 ? -24.854 11.686 14.052 1.00 88.06 188 ASN A CA 1
ATOM 1469 C C . ASN A 1 188 ? -23.876 12.570 13.262 1.00 88.06 188 ASN A C 1
ATOM 1471 O O . ASN A 1 188 ? -23.602 12.276 12.101 1.00 88.06 188 ASN A O 1
ATOM 1475 N N . ASP A 1 189 ? -23.286 13.583 13.901 1.00 86.94 189 ASP A N 1
ATOM 1476 C CA . ASP A 1 189 ? -22.261 14.436 13.291 1.00 86.94 189 ASP A CA 1
ATOM 1477 C C . ASP A 1 189 ? -21.057 13.585 12.832 1.00 86.94 189 ASP A C 1
ATOM 1479 O O . ASP A 1 189 ? -20.627 13.677 11.679 1.00 86.94 189 ASP A O 1
ATOM 1483 N N . LYS A 1 190 ? -20.590 12.647 13.668 1.00 84.94 190 LYS A N 1
ATOM 1484 C CA . LYS A 1 190 ? -19.508 11.710 13.314 1.00 84.94 190 LYS A CA 1
ATOM 1485 C C . LYS A 1 190 ? -19.875 10.758 12.176 1.00 84.94 190 LYS A C 1
ATOM 1487 O O . LYS A 1 190 ? -19.048 10.512 11.303 1.00 84.94 190 LYS A O 1
ATOM 1492 N N . ILE A 1 191 ? -21.106 10.245 12.134 1.00 89.44 191 ILE A N 1
ATOM 1493 C CA . ILE A 1 191 ? -21.579 9.413 11.015 1.00 89.44 191 ILE A CA 1
ATOM 1494 C C . ILE A 1 191 ? -21.542 10.207 9.705 1.00 89.44 191 ILE A C 1
ATOM 1496 O O . ILE A 1 191 ? -21.125 9.672 8.674 1.00 89.44 191 ILE A O 1
ATOM 1500 N N . THR A 1 192 ? -21.936 11.484 9.731 1.00 90.81 192 THR A N 1
ATOM 1501 C CA . THR A 1 192 ? -21.868 12.331 8.532 1.00 90.81 192 THR A CA 1
ATOM 1502 C C . THR A 1 192 ? -20.426 12.601 8.099 1.00 90.81 192 THR A C 1
ATOM 1504 O O . THR A 1 192 ? -20.127 12.463 6.914 1.00 90.81 192 THR A O 1
ATOM 1507 N N . GLU A 1 193 ? -19.517 12.873 9.040 1.00 88.88 193 GLU A N 1
ATOM 1508 C CA . GLU A 1 193 ? -18.083 13.062 8.777 1.00 88.88 193 GLU A CA 1
ATOM 1509 C C . GLU A 1 193 ? -17.456 11.808 8.143 1.00 88.88 193 GLU A C 1
ATOM 1511 O O . GLU A 1 193 ? -16.831 11.887 7.084 1.00 88.88 193 GLU A O 1
ATOM 1516 N N . ILE A 1 194 ? -17.726 10.629 8.715 1.00 86.62 194 ILE A N 1
ATOM 1517 C CA . ILE A 1 194 ? -17.270 9.334 8.183 1.00 86.62 194 ILE A CA 1
ATOM 1518 C C . ILE A 1 194 ? -17.817 9.093 6.773 1.00 86.62 194 ILE A C 1
ATOM 1520 O O . ILE A 1 194 ? -17.105 8.586 5.907 1.00 86.62 194 ILE A O 1
ATOM 1524 N N . THR A 1 195 ? -19.075 9.455 6.521 1.00 89.44 195 THR A N 1
ATOM 1525 C CA . THR A 1 195 ? -19.692 9.273 5.200 1.00 89.44 195 THR A CA 1
ATOM 1526 C C . THR A 1 195 ? -19.010 10.147 4.147 1.00 89.44 195 THR A C 1
ATOM 1528 O O . THR A 1 195 ? -18.716 9.662 3.056 1.00 89.44 195 THR A O 1
ATOM 1531 N N . VAL A 1 196 ? -18.697 11.404 4.478 1.00 92.69 196 VAL A N 1
ATOM 1532 C CA . VAL A 1 196 ? -17.954 12.311 3.586 1.00 92.69 196 VAL A CA 1
ATOM 1533 C C . VAL A 1 196 ? -16.541 11.785 3.326 1.00 92.69 196 VAL A C 1
ATOM 1535 O O . VAL A 1 196 ? -16.126 11.702 2.170 1.00 92.69 196 VAL A O 1
ATOM 1538 N N . ALA A 1 197 ? -15.827 11.363 4.374 1.00 87.25 197 ALA A N 1
ATOM 1539 C CA . ALA A 1 197 ? -14.485 10.796 4.245 1.00 87.25 197 ALA A CA 1
ATOM 1540 C C . ALA A 1 197 ? -14.475 9.529 3.374 1.00 87.25 197 ALA A C 1
ATOM 1542 O O . ALA A 1 197 ? -13.600 9.358 2.525 1.00 87.25 197 ALA A O 1
ATOM 1543 N N . LYS A 1 198 ? -15.485 8.663 3.526 1.00 92.25 198 LYS A N 1
ATOM 1544 C CA . LYS A 1 198 ? -15.648 7.459 2.706 1.00 92.25 198 LYS A CA 1
ATOM 1545 C C . LYS A 1 198 ? -15.836 7.795 1.225 1.00 92.25 198 LYS A C 1
ATOM 1547 O O . LYS A 1 198 ? -15.177 7.179 0.394 1.00 92.25 198 LYS A O 1
ATOM 1552 N N . ILE A 1 199 ? -16.693 8.765 0.899 1.00 91.44 199 ILE A N 1
ATOM 1553 C CA . ILE A 1 199 ? -16.918 9.198 -0.491 1.00 91.44 199 ILE A CA 1
ATOM 1554 C C . ILE A 1 199 ? -15.614 9.727 -1.102 1.00 91.44 199 ILE A C 1
ATOM 1556 O O . ILE A 1 199 ? -15.244 9.315 -2.199 1.00 91.44 199 ILE A O 1
ATOM 1560 N N . ALA A 1 200 ? -14.884 10.577 -0.373 1.00 90.62 200 ALA A N 1
ATOM 1561 C CA . ALA A 1 200 ? -13.607 11.118 -0.837 1.00 90.62 200 ALA A CA 1
ATOM 1562 C C . ALA A 1 200 ? -12.563 10.015 -1.088 1.00 90.62 200 ALA A C 1
ATOM 1564 O O . ALA A 1 200 ? -11.826 10.066 -2.077 1.00 90.62 200 ALA A O 1
ATOM 1565 N N . LEU A 1 201 ? -12.520 8.995 -0.221 1.00 88.81 201 LEU A N 1
ATOM 1566 C CA . LEU A 1 201 ? -11.619 7.854 -0.367 1.00 88.81 201 LEU A CA 1
ATOM 1567 C C . LEU A 1 201 ? -11.994 6.975 -1.570 1.00 88.81 201 LEU A C 1
ATOM 1569 O O . LEU A 1 201 ? -11.124 6.557 -2.332 1.00 88.81 201 LEU A O 1
ATOM 1573 N N . GLU A 1 202 ? -13.286 6.706 -1.766 1.00 92.00 202 GLU A N 1
ATOM 1574 C CA . GLU A 1 202 ? -13.776 5.970 -2.937 1.00 92.00 202 GLU A CA 1
ATOM 1575 C C . GLU A 1 202 ? -13.438 6.707 -4.242 1.00 92.00 202 GLU A C 1
ATOM 1577 O O . GLU A 1 202 ? -13.002 6.072 -5.205 1.00 92.00 202 GLU A O 1
ATOM 1582 N N . GLU A 1 203 ? -13.542 8.039 -4.261 1.00 94.00 203 GLU A N 1
ATOM 1583 C CA . GLU A 1 203 ? -13.155 8.868 -5.406 1.00 94.00 203 GLU A CA 1
ATOM 1584 C C . GLU A 1 203 ? -11.644 8.815 -5.677 1.00 94.00 203 GLU A C 1
ATOM 1586 O O . GLU A 1 203 ? -11.229 8.614 -6.821 1.00 94.00 203 GLU A O 1
ATOM 1591 N N . THR A 1 204 ? -10.806 8.900 -4.637 1.00 91.44 204 THR A N 1
ATOM 1592 C CA . THR A 1 204 ? -9.344 8.781 -4.802 1.00 91.44 204 THR A CA 1
ATOM 1593 C C . THR A 1 204 ? -8.942 7.395 -5.295 1.00 91.44 204 THR A C 1
ATOM 1595 O O . THR A 1 204 ? -8.102 7.280 -6.190 1.00 91.44 204 THR A O 1
ATOM 1598 N N . VAL A 1 205 ? -9.562 6.332 -4.774 1.00 91.19 205 VAL A N 1
ATOM 1599 C CA . VAL A 1 205 ? -9.327 4.957 -5.244 1.00 91.19 205 VAL A CA 1
ATOM 1600 C C . VAL A 1 205 ? -9.777 4.791 -6.697 1.00 91.19 205 VAL A C 1
ATOM 1602 O O . VAL A 1 205 ? -9.063 4.172 -7.488 1.00 91.19 205 VAL A O 1
ATOM 1605 N N . ALA A 1 206 ? -10.927 5.352 -7.078 1.00 91.38 206 ALA A N 1
ATOM 1606 C CA . ALA A 1 206 ? -11.401 5.323 -8.460 1.00 91.38 206 ALA A CA 1
ATOM 1607 C C . ALA A 1 206 ? -10.450 6.077 -9.404 1.00 91.38 206 ALA A C 1
ATOM 1609 O O . ALA A 1 206 ? -10.128 5.580 -10.485 1.00 91.38 206 ALA A O 1
ATOM 1610 N N . GLN A 1 207 ? -9.941 7.237 -8.984 1.00 90.81 207 GLN A N 1
ATOM 1611 C CA . GLN A 1 207 ? -8.988 8.020 -9.767 1.00 90.81 207 GLN A CA 1
ATOM 1612 C C . GLN A 1 207 ? -7.640 7.302 -9.915 1.00 90.81 207 GLN A C 1
ATOM 1614 O O . GLN A 1 207 ? -7.084 7.271 -11.013 1.00 90.81 207 GLN A O 1
ATOM 1619 N N . ALA A 1 208 ? -7.139 6.675 -8.846 1.00 88.50 208 ALA A N 1
ATOM 1620 C CA . ALA A 1 208 ? -5.927 5.859 -8.891 1.00 88.50 208 ALA A CA 1
ATOM 1621 C C . ALA A 1 208 ? -6.088 4.662 -9.840 1.00 88.50 208 ALA A C 1
ATOM 1623 O O . ALA A 1 208 ? -5.215 4.412 -10.667 1.00 88.50 208 ALA A O 1
ATOM 1624 N N . ARG A 1 209 ? -7.236 3.969 -9.790 1.00 90.00 209 ARG A N 1
ATOM 1625 C CA . ARG A 1 209 ? -7.557 2.890 -10.740 1.00 90.00 209 ARG A CA 1
ATOM 1626 C C . ARG A 1 209 ? -7.562 3.384 -12.182 1.00 90.00 209 ARG A C 1
ATOM 1628 O O . ARG A 1 209 ? -6.988 2.723 -13.038 1.00 90.00 209 ARG A O 1
ATOM 1635 N N . LYS A 1 210 ? -8.154 4.551 -12.444 1.00 91.62 210 LYS A N 1
ATOM 1636 C CA . LYS A 1 210 ? -8.192 5.133 -13.790 1.00 91.62 210 LYS A CA 1
ATOM 1637 C C . LYS A 1 210 ? -6.793 5.459 -14.320 1.00 91.62 210 LYS A C 1
ATOM 1639 O O . LYS A 1 210 ? -6.507 5.143 -15.466 1.00 91.62 210 LYS A O 1
ATOM 1644 N N . ARG A 1 211 ? -5.915 6.026 -13.483 1.00 85.75 211 ARG A N 1
ATOM 1645 C CA . ARG A 1 211 ? -4.515 6.291 -13.863 1.00 85.75 211 ARG A CA 1
ATOM 1646 C C . ARG A 1 211 ? -3.766 5.009 -14.215 1.00 85.75 211 ARG A C 1
ATOM 1648 O O . ARG A 1 211 ? -3.076 4.975 -15.223 1.00 85.75 211 ARG A O 1
ATOM 1655 N N . ILE A 1 212 ? -3.950 3.951 -13.425 1.00 83.38 212 ILE A N 1
ATOM 1656 C CA . ILE A 1 212 ? -3.354 2.640 -13.715 1.00 83.38 212 ILE A CA 1
ATOM 1657 C C . ILE A 1 212 ? -3.884 2.099 -15.051 1.00 83.38 212 ILE A C 1
ATOM 1659 O O . ILE A 1 212 ? -3.101 1.656 -15.879 1.00 83.38 212 ILE A O 1
ATOM 1663 N N . GLU A 1 213 ? -5.190 2.166 -15.306 1.00 83.12 213 GLU A N 1
ATOM 1664 C CA . GLU A 1 213 ? -5.768 1.711 -16.580 1.00 83.12 213 GLU A CA 1
ATOM 1665 C C . GLU A 1 213 ? -5.207 2.496 -17.786 1.00 83.12 213 GLU A C 1
ATOM 1667 O O . GLU A 1 213 ? -4.872 1.906 -18.810 1.00 83.12 213 GLU A O 1
ATOM 1672 N N . GLU A 1 214 ? -5.055 3.819 -17.659 1.00 85.25 214 GLU A N 1
ATOM 1673 C CA . GLU A 1 214 ? -4.495 4.690 -18.704 1.00 85.25 214 GLU A CA 1
ATOM 1674 C C . GLU A 1 214 ? -3.002 4.402 -18.963 1.00 85.25 214 GLU A C 1
ATOM 1676 O O . GLU A 1 214 ? -2.576 4.299 -20.119 1.00 85.25 214 GLU A O 1
ATOM 1681 N N . GLU A 1 215 ? -2.210 4.216 -17.903 1.00 79.62 215 GLU A N 1
ATOM 1682 C CA . GLU A 1 215 ? -0.780 3.901 -18.008 1.00 79.62 215 GLU A CA 1
ATOM 1683 C C . GLU A 1 215 ? -0.533 2.497 -18.573 1.00 79.62 215 GLU A C 1
ATOM 1685 O O . GLU A 1 215 ? 0.396 2.302 -19.357 1.00 79.62 215 GLU A O 1
ATOM 1690 N N . TRP A 1 216 ? -1.376 1.520 -18.233 1.00 72.31 216 TRP A N 1
ATOM 1691 C CA . TRP A 1 216 ? -1.198 0.129 -18.658 1.00 72.31 216 TRP A CA 1
ATOM 1692 C C . TRP A 1 216 ? -1.860 -0.177 -20.007 1.00 72.31 216 TRP A C 1
ATOM 1694 O O . TRP A 1 216 ? -1.386 -1.053 -20.729 1.00 72.31 216 TRP A O 1
ATOM 1704 N N . GLY A 1 217 ? -2.906 0.560 -20.394 1.00 65.94 217 GLY A N 1
ATOM 1705 C CA . GLY A 1 217 ? -3.562 0.422 -21.699 1.00 65.94 217 GLY A CA 1
ATOM 1706 C C . GLY A 1 217 ? -2.755 0.989 -22.873 1.00 65.94 217 GLY A C 1
ATOM 1707 O O . GLY A 1 217 ? -3.006 0.622 -24.019 1.00 65.94 217 GLY A O 1
ATOM 1708 N N . THR A 1 218 ? -1.772 1.853 -22.602 1.00 57.75 218 THR A N 1
ATOM 1709 C CA . THR A 1 218 ? -0.958 2.527 -23.634 1.00 57.75 218 THR A CA 1
ATOM 1710 C C . THR A 1 218 ? 0.357 1.794 -23.934 1.00 57.75 218 THR A C 1
ATOM 1712 O O . THR A 1 218 ? 1.078 2.154 -24.866 1.00 57.75 218 THR A O 1
ATOM 1715 N N . VAL A 1 219 ? 0.681 0.731 -23.191 1.00 49.50 219 VAL A N 1
ATOM 1716 C CA . VAL A 1 219 ? 1.852 -0.105 -23.481 1.00 49.50 219 VAL A CA 1
ATOM 1717 C C . VAL A 1 219 ? 1.505 -1.058 -24.627 1.00 49.50 219 VAL A C 1
ATOM 1719 O O . VAL A 1 219 ? 1.118 -2.207 -24.418 1.00 49.50 219 VAL A O 1
ATOM 1722 N N . ASP A 1 220 ? 1.643 -0.564 -25.860 1.00 52.03 220 ASP A N 1
ATOM 1723 C CA . ASP A 1 220 ? 1.672 -1.391 -27.067 1.00 52.03 220 ASP A CA 1
ATOM 1724 C C . ASP A 1 220 ? 2.927 -2.268 -27.000 1.00 52.03 220 ASP A C 1
ATOM 1726 O O . ASP A 1 220 ? 4.039 -1.866 -27.361 1.00 52.03 220 ASP A O 1
ATOM 1730 N N . LEU A 1 221 ? 2.764 -3.466 -26.437 1.00 57.69 221 LEU A N 1
ATOM 1731 C CA . LEU A 1 221 ? 3.755 -4.528 -26.504 1.00 57.69 221 LEU A CA 1
ATOM 1732 C C . LEU A 1 221 ? 3.847 -4.942 -27.972 1.00 57.69 221 LEU A C 1
ATOM 1734 O O . LEU A 1 221 ? 3.159 -5.866 -28.412 1.00 57.69 221 LEU A O 1
ATOM 1738 N N . GLY A 1 222 ? 4.667 -4.199 -28.722 1.00 48.97 222 GLY A N 1
ATOM 1739 C CA . GLY A 1 222 ? 4.843 -4.342 -30.157 1.00 48.97 222 GLY A CA 1
ATOM 1740 C C . GLY A 1 222 ? 4.861 -5.810 -30.555 1.00 48.97 222 GLY A C 1
ATOM 1741 O O . GLY A 1 222 ? 5.566 -6.628 -29.958 1.00 48.97 222 GLY A O 1
ATOM 1742 N N . THR A 1 223 ? 4.037 -6.149 -31.546 1.00 51.00 223 THR A N 1
ATOM 1743 C CA . THR A 1 223 ? 3.864 -7.519 -32.022 1.00 51.00 223 THR A CA 1
ATOM 1744 C C . THR A 1 223 ? 5.236 -8.113 -32.327 1.00 51.00 223 THR A C 1
ATOM 1746 O O . THR A 1 223 ? 5.877 -7.730 -33.308 1.00 51.00 223 THR A O 1
ATOM 1749 N N . ILE A 1 224 ? 5.699 -9.050 -31.495 1.00 47.16 224 ILE A N 1
ATOM 1750 C CA . ILE A 1 224 ? 6.915 -9.814 -31.763 1.00 47.16 224 ILE A CA 1
ATOM 1751 C C . ILE A 1 224 ? 6.620 -10.646 -33.011 1.00 47.16 224 ILE A C 1
ATOM 1753 O O . ILE A 1 224 ? 6.051 -11.735 -32.948 1.00 47.16 224 ILE A O 1
ATOM 1757 N N . ARG A 1 225 ? 6.972 -10.105 -34.180 1.00 41.16 225 ARG A N 1
ATOM 1758 C CA . ARG A 1 225 ? 7.042 -10.853 -35.431 1.00 41.16 225 ARG A CA 1
ATOM 1759 C C . ARG A 1 225 ? 8.167 -11.867 -35.277 1.00 41.16 225 ARG A C 1
ATOM 1761 O O . ARG A 1 225 ? 9.328 -11.585 -35.558 1.00 41.16 225 ARG A O 1
ATOM 1768 N N . SER A 1 226 ? 7.814 -13.066 -34.831 1.00 40.53 226 SER A N 1
ATOM 1769 C CA . SER A 1 226 ? 8.625 -14.251 -35.063 1.00 40.53 226 SER A CA 1
ATOM 1770 C C . SER A 1 226 ? 8.695 -14.458 -36.576 1.00 40.53 226 SER A C 1
ATOM 1772 O O . SER A 1 226 ? 7.713 -14.859 -37.195 1.00 40.53 226 SER A O 1
ATOM 1774 N N . SER A 1 227 ? 9.829 -14.125 -37.187 1.00 37.62 227 SER A N 1
ATOM 1775 C CA . SER A 1 227 ? 10.122 -14.467 -38.579 1.00 37.62 227 SER A CA 1
ATOM 1776 C C . SER A 1 227 ? 10.060 -15.991 -38.751 1.00 37.62 227 SER A C 1
ATOM 1778 O O . SER A 1 227 ? 10.898 -16.683 -38.170 1.00 37.62 227 SER A O 1
ATOM 1780 N N . PRO A 1 228 ? 9.124 -16.554 -39.539 1.00 42.06 228 PRO A N 1
ATOM 1781 C CA . PRO A 1 228 ? 9.162 -17.959 -39.902 1.00 42.06 228 PRO A CA 1
ATOM 1782 C C . PRO A 1 228 ? 10.055 -18.097 -41.138 1.00 42.06 228 PRO A C 1
ATOM 1784 O O . PRO A 1 228 ? 9.663 -17.767 -42.258 1.00 42.06 228 PRO A O 1
ATOM 1787 N N . GLY A 1 229 ? 11.283 -18.559 -40.924 1.00 37.19 229 GLY A N 1
ATOM 1788 C CA . GLY A 1 229 ? 12.177 -18.980 -41.995 1.00 37.19 229 GLY A CA 1
ATOM 1789 C C . GLY A 1 229 ? 11.768 -20.349 -42.539 1.00 37.19 229 GLY A C 1
ATOM 1790 O O . GLY A 1 229 ? 12.112 -21.367 -41.955 1.00 37.19 229 GLY A O 1
ATOM 1791 N N . THR A 1 230 ? 11.078 -20.317 -43.679 1.00 33.69 230 THR A N 1
ATOM 1792 C CA . THR A 1 230 ? 11.127 -21.296 -44.783 1.00 33.69 230 THR A CA 1
ATOM 1793 C C . THR A 1 230 ? 10.499 -22.684 -44.565 1.00 33.69 230 THR A C 1
ATOM 1795 O O . THR A 1 230 ? 11.077 -23.592 -43.977 1.00 33.69 230 THR A O 1
ATOM 1798 N N . ALA A 1 231 ? 9.320 -22.859 -45.172 1.00 41.16 231 ALA A N 1
ATOM 1799 C CA . ALA A 1 231 ? 8.680 -24.142 -45.477 1.00 41.16 231 ALA A CA 1
ATOM 1800 C C . ALA A 1 231 ? 9.447 -24.941 -46.565 1.00 41.16 231 ALA A C 1
ATOM 1802 O O . ALA A 1 231 ? 10.287 -24.375 -47.267 1.00 41.16 231 ALA A O 1
ATOM 1803 N N . PRO A 1 232 ? 9.073 -26.212 -46.814 1.00 48.03 232 PRO A N 1
ATOM 1804 C CA . PRO A 1 232 ? 8.150 -26.379 -47.937 1.00 48.03 232 PRO A CA 1
ATOM 1805 C C . PRO A 1 232 ? 6.968 -27.335 -47.692 1.00 48.03 232 PRO A C 1
ATOM 1807 O O . PRO A 1 232 ? 7.094 -28.396 -47.095 1.00 48.03 232 PRO A O 1
ATOM 1810 N N . ALA A 1 233 ? 5.833 -26.890 -48.238 1.00 41.69 233 ALA A N 1
ATOM 1811 C CA . ALA A 1 233 ? 4.762 -27.616 -48.928 1.00 41.69 233 ALA A CA 1
ATOM 1812 C C . ALA A 1 233 ? 4.268 -28.981 -48.395 1.00 41.69 233 ALA A C 1
ATOM 1814 O O . ALA A 1 233 ? 4.918 -30.009 -48.554 1.00 41.69 233 ALA A O 1
ATOM 1815 N N . GLY A 1 234 ? 3.006 -28.991 -47.940 1.00 36.41 234 GLY A N 1
ATOM 1816 C CA . GLY A 1 234 ? 2.215 -30.197 -47.674 1.00 36.41 234 GLY A CA 1
ATOM 1817 C C . GLY A 1 234 ? 0.746 -29.900 -47.329 1.00 36.41 234 GLY A C 1
ATOM 1818 O O . GLY A 1 234 ? 0.364 -29.877 -46.170 1.00 36.41 234 GLY A O 1
ATOM 1819 N N . THR A 1 235 ? -0.031 -29.602 -48.366 1.00 40.19 235 THR A N 1
ATOM 1820 C CA . THR A 1 235 ? -1.488 -29.695 -48.610 1.00 40.19 235 THR A CA 1
ATOM 1821 C C . THR A 1 235 ? -2.467 -30.201 -47.511 1.00 40.19 235 THR A C 1
ATOM 1823 O O . THR A 1 235 ? -2.444 -31.366 -47.143 1.00 40.19 235 THR A O 1
ATOM 1826 N N . GLN A 1 236 ? -3.438 -29.321 -47.197 1.00 40.31 236 GLN A N 1
ATOM 1827 C CA . GLN A 1 236 ? -4.891 -29.493 -46.916 1.00 40.31 236 GLN A CA 1
ATOM 1828 C C . GLN A 1 236 ? -5.446 -30.135 -45.609 1.00 40.31 236 GLN A C 1
ATOM 1830 O O . GLN A 1 236 ? -5.118 -31.239 -45.195 1.00 40.31 236 GLN A O 1
ATOM 1835 N N . THR A 1 237 ? -6.384 -29.360 -45.042 1.00 40.62 237 THR A N 1
ATOM 1836 C CA . THR A 1 237 ? -7.417 -29.493 -43.981 1.00 40.62 237 THR A CA 1
ATOM 1837 C C . THR 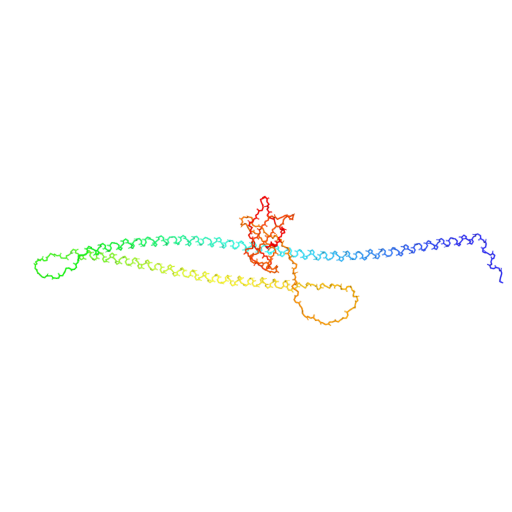A 1 237 ? -8.409 -30.670 -44.144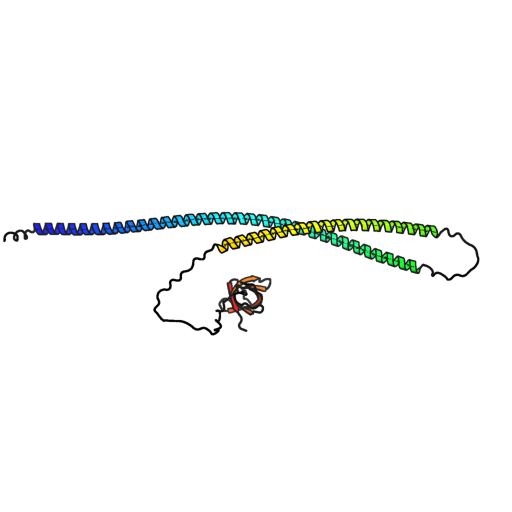 1.00 40.62 237 THR A C 1
ATOM 1839 O O . THR A 1 237 ? -8.407 -31.294 -45.202 1.00 40.62 237 THR A O 1
ATOM 1842 N N . PRO A 1 238 ? -9.421 -30.883 -43.257 1.00 64.06 238 PRO A N 1
ATOM 1843 C CA . PRO A 1 238 ? -9.591 -30.600 -41.812 1.00 64.06 238 PRO A CA 1
ATOM 1844 C C . PRO A 1 238 ? -10.163 -31.816 -41.018 1.00 64.06 238 PRO A C 1
ATOM 1846 O O . PRO A 1 238 ? -10.885 -32.632 -41.589 1.00 64.06 238 PRO A O 1
ATOM 1849 N N . LYS A 1 239 ? -9.955 -31.902 -39.689 1.00 36.72 239 LYS A N 1
ATOM 1850 C CA . LYS A 1 239 ? -10.868 -32.611 -38.752 1.00 36.72 239 LYS A CA 1
ATOM 1851 C C . LYS A 1 239 ? -10.476 -32.421 -37.276 1.00 36.72 239 LYS A C 1
ATOM 1853 O O . LYS A 1 239 ? -9.437 -32.901 -36.839 1.00 36.72 239 LYS A O 1
ATOM 1858 N N . GLU A 1 240 ? -11.348 -31.760 -36.518 1.00 43.16 240 GLU A N 1
ATOM 1859 C CA . GLU A 1 240 ? -11.640 -32.100 -35.113 1.00 43.16 240 GLU A CA 1
ATOM 1860 C C . GLU A 1 240 ? -12.403 -33.446 -35.062 1.00 43.16 240 GLU A C 1
ATOM 1862 O O . GLU A 1 240 ? -12.906 -33.871 -36.111 1.00 43.16 240 GLU A O 1
ATOM 1867 N N . PRO A 1 241 ? -12.599 -34.106 -33.900 1.00 61.72 241 PRO A N 1
ATOM 1868 C CA . PRO A 1 241 ? -12.211 -33.732 -32.533 1.00 61.72 241 PRO A CA 1
ATOM 1869 C C . PRO A 1 241 ? -11.465 -34.859 -31.791 1.00 61.72 241 PRO A C 1
ATOM 1871 O O . PRO A 1 241 ? -11.685 -36.032 -32.072 1.00 61.72 241 PRO A O 1
ATOM 1874 N N . LEU A 1 242 ? -10.657 -34.525 -30.782 1.00 43.03 242 LEU A N 1
ATOM 1875 C CA . LEU A 1 242 ? -10.481 -35.371 -29.594 1.00 43.03 242 LEU A CA 1
ATOM 1876 C C . LEU A 1 242 ? -9.757 -34.585 -28.501 1.00 43.03 242 LEU A C 1
ATOM 1878 O O . LEU A 1 242 ? -8.693 -34.004 -28.714 1.00 43.03 242 LEU A O 1
ATOM 1882 N N . GLU A 1 243 ? -10.389 -34.571 -27.333 1.00 48.84 243 GLU A N 1
ATOM 1883 C CA . GLU A 1 243 ? -9.863 -34.081 -26.069 1.00 48.84 243 GLU A CA 1
ATOM 1884 C C . GLU A 1 243 ? -8.569 -34.821 -25.708 1.00 48.84 243 GLU A C 1
ATOM 1886 O O . GLU A 1 243 ? -8.574 -35.856 -25.045 1.00 48.84 243 GLU A O 1
ATOM 1891 N N . GLU A 1 244 ? -7.428 -34.275 -26.108 1.00 39.81 244 GLU A N 1
ATOM 1892 C CA . GLU A 1 244 ? -6.185 -34.537 -25.400 1.00 39.81 244 GLU A CA 1
ATOM 1893 C C . GLU A 1 244 ? -6.071 -33.507 -24.286 1.00 39.81 244 GLU A C 1
ATOM 1895 O O . GLU A 1 244 ? -5.809 -32.323 -24.515 1.00 39.81 244 GLU A O 1
ATOM 1900 N N . THR A 1 245 ? -6.270 -33.979 -23.055 1.00 43.81 245 THR A N 1
ATOM 1901 C CA . THR A 1 245 ? -5.836 -33.314 -21.828 1.00 43.81 245 THR A CA 1
ATOM 1902 C C . THR A 1 245 ? -4.376 -32.902 -21.981 1.00 43.81 245 THR A C 1
ATOM 1904 O O . THR A 1 245 ? -3.455 -33.670 -21.686 1.00 43.81 245 THR A O 1
ATOM 1907 N N . ARG A 1 246 ? -4.159 -31.674 -22.459 1.00 37.50 246 ARG A N 1
ATOM 1908 C CA . ARG A 1 246 ? -2.865 -31.007 -22.443 1.00 37.50 246 ARG A CA 1
ATOM 1909 C C . ARG A 1 246 ? -2.464 -30.921 -20.981 1.00 37.50 246 ARG A C 1
ATOM 1911 O O . ARG A 1 246 ? -2.995 -30.108 -20.229 1.00 37.50 246 ARG A O 1
ATOM 1918 N N . LYS A 1 247 ? -1.554 -31.803 -20.564 1.00 47.03 247 LYS A N 1
ATOM 1919 C CA . LYS A 1 247 ? -0.829 -31.675 -19.301 1.00 47.03 247 LYS A CA 1
ATOM 1920 C C . LYS A 1 247 ? -0.106 -30.334 -19.358 1.00 47.03 247 LYS A C 1
ATOM 1922 O O . LYS A 1 247 ? 0.967 -30.235 -19.944 1.00 47.03 247 LYS A O 1
ATOM 1927 N N . ILE A 1 248 ? -0.734 -29.303 -18.800 1.00 51.62 248 ILE A N 1
ATOM 1928 C CA . ILE A 1 248 ? -0.108 -28.007 -18.569 1.00 51.62 248 ILE A CA 1
ATOM 1929 C C . ILE A 1 248 ? 1.173 -28.309 -17.776 1.00 51.62 248 ILE A C 1
ATOM 1931 O O . ILE A 1 248 ? 1.096 -29.047 -16.783 1.00 51.62 248 ILE A O 1
ATOM 1935 N N . PRO A 1 249 ? 2.353 -27.847 -18.227 1.00 57.91 249 PRO A N 1
ATOM 1936 C CA . PRO A 1 249 ? 3.590 -28.066 -17.495 1.00 57.91 249 PRO A CA 1
ATOM 1937 C C . PRO A 1 249 ? 3.392 -27.526 -16.081 1.00 57.91 249 PRO A C 1
ATOM 1939 O O . PRO A 1 249 ? 2.991 -26.377 -15.899 1.00 57.91 249 PRO A O 1
ATOM 1942 N N . LYS A 1 250 ? 3.595 -28.392 -15.082 1.00 61.28 250 LYS A N 1
ATOM 1943 C CA . LYS A 1 250 ? 3.516 -28.007 -13.673 1.00 61.28 250 LYS A CA 1
ATOM 1944 C C . LYS A 1 250 ? 4.541 -26.900 -13.471 1.00 61.28 250 LYS A C 1
ATOM 1946 O O . LYS A 1 250 ? 5.732 -27.157 -13.608 1.00 61.28 250 LYS A O 1
ATOM 1951 N N . LYS A 1 251 ? 4.071 -25.675 -13.248 1.00 78.50 251 LYS A N 1
ATOM 1952 C CA . LYS A 1 251 ? 4.948 -24.556 -12.935 1.00 78.50 251 LYS A CA 1
ATOM 1953 C C . LYS A 1 251 ? 5.477 -24.771 -11.526 1.00 78.50 251 LYS A C 1
ATOM 1955 O O . LYS A 1 251 ? 4.698 -24.930 -10.587 1.00 78.50 251 LYS A O 1
ATOM 1960 N N . ASP A 1 252 ? 6.792 -24.817 -11.414 1.00 92.19 252 ASP A N 1
ATOM 1961 C CA . ASP A 1 252 ? 7.463 -24.811 -10.127 1.00 92.19 252 ASP A CA 1
ATOM 1962 C C . ASP A 1 252 ? 7.276 -23.430 -9.485 1.00 92.19 252 ASP A C 1
ATOM 1964 O O . ASP A 1 252 ? 7.350 -22.400 -10.162 1.00 92.19 252 ASP A O 1
ATOM 1968 N N . GLY A 1 253 ? 6.992 -23.411 -8.186 1.00 95.62 253 GLY A N 1
ATOM 1969 C CA . GLY A 1 253 ? 6.831 -22.191 -7.406 1.00 95.62 253 GLY A CA 1
ATOM 1970 C C . GLY A 1 253 ? 8.128 -21.752 -6.735 1.00 95.62 253 GLY A C 1
ATOM 1971 O O . GLY A 1 253 ? 9.116 -22.484 -6.697 1.00 95.62 253 GLY A O 1
ATOM 1972 N N . ARG A 1 254 ? 8.108 -20.552 -6.165 1.00 97.19 254 ARG A N 1
ATOM 1973 C CA . ARG A 1 254 ? 9.164 -19.925 -5.371 1.00 97.19 254 ARG A CA 1
ATOM 1974 C C . ARG A 1 254 ? 8.556 -19.219 -4.169 1.00 97.19 254 ARG A C 1
ATOM 1976 O O . ARG A 1 254 ? 7.431 -18.711 -4.230 1.00 97.19 254 ARG A O 1
ATOM 1983 N N . VAL A 1 255 ? 9.309 -19.181 -3.077 1.00 97.81 255 VAL A N 1
ATOM 1984 C CA . VAL A 1 255 ? 8.936 -18.443 -1.867 1.00 97.81 255 VAL A CA 1
ATOM 1985 C C . VAL A 1 255 ? 9.141 -16.943 -2.095 1.00 97.81 255 VAL A C 1
ATOM 1987 O O . VAL A 1 255 ? 10.250 -16.503 -2.375 1.00 97.81 255 VAL A O 1
ATOM 1990 N N . LEU A 1 256 ? 8.079 -16.150 -1.951 1.00 97.81 256 LEU A N 1
ATOM 1991 C CA . LEU A 1 256 ? 8.107 -14.687 -2.067 1.00 97.81 256 LEU A CA 1
ATOM 1992 C C . LEU A 1 256 ? 8.431 -14.009 -0.734 1.00 97.81 256 LEU A C 1
ATOM 1994 O O . LEU A 1 256 ? 9.190 -13.047 -0.692 1.00 97.81 256 LEU A O 1
ATOM 1998 N N . ALA A 1 257 ? 7.845 -14.505 0.356 1.00 97.69 257 ALA A N 1
ATOM 1999 C CA . ALA A 1 257 ? 8.021 -13.944 1.690 1.00 97.69 257 ALA A CA 1
ATOM 2000 C C . ALA A 1 257 ? 7.927 -15.036 2.759 1.00 97.69 257 ALA A C 1
ATOM 2002 O O . ALA A 1 257 ? 7.191 -16.013 2.602 1.00 97.69 257 ALA A O 1
ATOM 2003 N N . VAL A 1 258 ? 8.656 -14.850 3.859 1.00 97.44 258 VAL A N 1
ATOM 2004 C CA . VAL A 1 258 ? 8.691 -15.778 4.995 1.00 97.44 258 VAL A CA 1
ATOM 2005 C C . VAL A 1 258 ? 8.412 -14.999 6.269 1.00 97.44 258 VAL A C 1
ATOM 2007 O O . VAL A 1 258 ? 9.147 -14.068 6.591 1.00 97.44 258 VAL A O 1
ATOM 2010 N N . ASN A 1 259 ? 7.391 -15.409 7.016 1.00 96.56 259 ASN A N 1
ATOM 2011 C CA . ASN A 1 259 ? 7.134 -14.909 8.357 1.00 96.56 259 ASN A CA 1
ATOM 2012 C C . ASN A 1 259 ? 7.456 -16.009 9.379 1.00 96.56 259 ASN A C 1
ATOM 2014 O O . ASN A 1 259 ? 6.641 -16.891 9.647 1.00 96.56 259 ASN A O 1
ATOM 2018 N N . GLN A 1 260 ? 8.675 -15.973 9.926 1.00 93.44 260 GLN A N 1
ATOM 2019 C CA . GLN A 1 260 ? 9.150 -16.991 10.872 1.00 93.44 260 GLN A CA 1
ATOM 2020 C C . GLN A 1 260 ? 8.443 -16.909 12.231 1.00 93.44 260 GLN A C 1
ATOM 2022 O O . GLN A 1 260 ? 8.302 -17.934 12.888 1.00 93.44 260 GLN A O 1
ATOM 2027 N N . GLU A 1 261 ? 7.985 -15.722 12.635 1.00 93.56 261 GLU A N 1
ATOM 2028 C CA . GLU A 1 261 ? 7.317 -15.506 13.925 1.00 93.56 261 GLU A CA 1
ATOM 2029 C C . GLU A 1 261 ? 5.924 -16.139 13.950 1.00 93.56 261 GLU A C 1
ATOM 2031 O O . GLU A 1 261 ? 5.517 -16.723 14.950 1.00 93.56 261 GLU A O 1
ATOM 2036 N N . HIS A 1 262 ? 5.219 -16.069 12.820 1.00 94.81 262 HIS A N 1
ATOM 2037 C CA . HIS A 1 262 ? 3.858 -16.584 12.681 1.00 94.81 262 HIS A CA 1
ATOM 2038 C C . HIS A 1 262 ? 3.772 -17.931 11.950 1.00 94.81 262 HIS A C 1
ATOM 2040 O O . HIS A 1 262 ? 2.679 -18.471 11.796 1.00 94.81 262 HIS A O 1
ATOM 2046 N N . GLY A 1 263 ? 4.900 -18.478 11.488 1.00 95.19 263 GLY A N 1
ATOM 2047 C CA . GLY A 1 263 ? 4.963 -19.809 10.883 1.00 95.19 263 GLY A CA 1
ATOM 2048 C C . GLY A 1 263 ? 4.312 -19.933 9.502 1.00 95.19 263 GLY A C 1
ATOM 2049 O O . GLY A 1 263 ? 3.976 -21.043 9.100 1.00 95.19 263 GLY A O 1
ATOM 2050 N N . PHE A 1 264 ? 4.151 -18.839 8.751 1.00 96.62 264 PHE A N 1
ATOM 2051 C CA . PHE A 1 264 ? 3.587 -18.881 7.398 1.00 96.62 264 PHE A CA 1
ATOM 2052 C C . PHE A 1 264 ? 4.544 -18.317 6.342 1.00 96.62 264 PHE A C 1
ATOM 2054 O O . PHE A 1 264 ? 5.436 -17.512 6.617 1.00 96.62 264 PHE A O 1
ATOM 2061 N N . VAL A 1 265 ? 4.345 -18.752 5.103 1.00 97.81 265 VAL A N 1
ATOM 2062 C CA . VAL A 1 265 ? 5.122 -18.356 3.926 1.00 97.81 265 VAL A CA 1
ATOM 2063 C C . VAL A 1 265 ? 4.188 -18.014 2.774 1.00 97.81 265 VAL A C 1
ATOM 2065 O O . VAL A 1 265 ? 3.107 -18.586 2.649 1.00 97.81 265 VAL A O 1
ATOM 2068 N N . VAL A 1 266 ? 4.599 -17.084 1.918 1.00 98.12 266 VAL A N 1
ATOM 2069 C CA . VAL A 1 266 ? 3.861 -16.714 0.703 1.00 98.12 266 VAL A CA 1
ATOM 2070 C C . VAL A 1 266 ? 4.617 -17.250 -0.503 1.00 98.12 266 VAL A C 1
ATOM 2072 O O . VAL A 1 266 ? 5.824 -17.038 -0.609 1.00 98.12 266 VAL A O 1
ATOM 2075 N N . ILE A 1 267 ? 3.921 -17.933 -1.410 1.00 98.06 267 ILE A N 1
ATOM 2076 C CA . ILE A 1 267 ? 4.494 -18.530 -2.624 1.00 98.06 267 ILE A CA 1
ATOM 2077 C C . ILE A 1 267 ? 3.889 -17.896 -3.880 1.00 98.06 267 ILE A C 1
ATOM 2079 O O . ILE A 1 267 ? 2.723 -17.500 -3.875 1.00 98.06 267 ILE A O 1
ATOM 2083 N N . ASN A 1 268 ? 4.660 -17.825 -4.968 1.00 97.44 268 ASN A N 1
ATOM 2084 C CA . ASN A 1 268 ? 4.238 -17.258 -6.262 1.00 97.44 268 ASN A CA 1
ATOM 2085 C C . ASN A 1 268 ? 3.384 -18.219 -7.117 1.00 97.44 268 ASN A C 1
ATOM 2087 O O . ASN A 1 268 ? 3.481 -18.225 -8.341 1.00 97.44 268 ASN A O 1
ATOM 2091 N N . LEU A 1 269 ? 2.594 -19.069 -6.466 1.00 96.19 269 LEU A N 1
ATOM 2092 C CA . LEU A 1 269 ? 1.625 -19.936 -7.121 1.00 96.19 269 LEU A CA 1
ATOM 2093 C C . LEU A 1 269 ? 0.241 -19.493 -6.669 1.00 96.19 269 LEU A C 1
ATOM 2095 O O . LEU A 1 269 ? 0.025 -19.338 -5.467 1.00 96.19 269 LEU A O 1
ATOM 2099 N N . GLY A 1 270 ? -0.688 -19.291 -7.598 1.00 95.88 270 GLY A N 1
ATOM 2100 C CA . GLY A 1 270 ? -2.057 -18.866 -7.288 1.00 95.88 270 GLY A CA 1
ATOM 2101 C C . GLY A 1 270 ? -3.131 -19.706 -7.975 1.00 95.88 270 GLY A C 1
ATOM 2102 O O . GLY A 1 270 ? -2.873 -20.790 -8.507 1.00 95.88 270 GLY A O 1
ATOM 2103 N N . LYS A 1 271 ? -4.364 -19.187 -8.006 1.00 94.69 271 LYS A N 1
ATOM 2104 C CA . LYS A 1 271 ? -5.482 -19.798 -8.750 1.00 94.69 271 LYS A CA 1
ATOM 2105 C C . LYS A 1 271 ? -5.146 -19.966 -10.230 1.00 94.69 271 LYS A C 1
ATOM 2107 O O . LYS A 1 271 ? -5.501 -20.988 -10.812 1.00 94.69 271 LYS A O 1
ATOM 2112 N N . ALA A 1 272 ? -4.421 -19.008 -10.815 1.00 92.31 272 ALA A N 1
ATOM 2113 C CA . ALA A 1 272 ? -3.974 -19.068 -12.207 1.00 92.31 272 ALA A CA 1
ATOM 2114 C C . ALA A 1 272 ? -3.057 -20.275 -12.493 1.00 92.31 272 ALA A C 1
ATOM 2116 O O . ALA A 1 272 ? -3.005 -20.763 -13.622 1.00 92.31 272 ALA A O 1
ATOM 2117 N N . ASP A 1 273 ? -2.380 -20.797 -11.467 1.00 93.69 273 ASP A N 1
ATOM 2118 C CA . ASP A 1 273 ? -1.488 -21.958 -11.554 1.00 93.69 273 ASP A CA 1
ATOM 2119 C C . ASP A 1 273 ? -2.161 -23.259 -11.081 1.00 93.69 273 ASP A C 1
ATOM 2121 O O . ASP A 1 273 ? -1.501 -24.286 -10.927 1.00 93.69 273 ASP A O 1
ATOM 2125 N N . ASN A 1 274 ? -3.488 -23.243 -10.896 1.00 93.12 274 ASN A N 1
ATOM 2126 C CA . ASN A 1 274 ? -4.297 -24.365 -10.409 1.00 93.12 274 ASN A CA 1
ATOM 2127 C C . ASN A 1 274 ? -3.929 -24.832 -8.988 1.00 93.12 274 ASN A C 1
ATOM 2129 O O . ASN A 1 274 ? -4.010 -26.026 -8.675 1.00 93.12 274 ASN A O 1
ATOM 2133 N N . VAL A 1 275 ? -3.533 -23.904 -8.113 1.00 94.00 275 VAL A N 1
ATOM 2134 C CA . VAL A 1 275 ? -3.361 -24.186 -6.681 1.00 94.00 275 VAL A CA 1
ATOM 2135 C C . VAL A 1 275 ? -4.711 -24.535 -6.052 1.00 94.00 275 VAL A C 1
ATOM 2137 O O . VAL A 1 275 ? -5.698 -23.820 -6.228 1.00 94.00 275 VAL A O 1
ATOM 2140 N N . LYS A 1 276 ? -4.758 -25.646 -5.311 1.00 94.06 276 LYS A N 1
ATOM 2141 C CA . LYS A 1 276 ? -5.957 -26.076 -4.579 1.00 94.06 276 LYS A CA 1
ATOM 2142 C C . LYS A 1 276 ? -5.961 -25.476 -3.165 1.00 94.06 276 LYS A C 1
ATOM 2144 O O . LYS A 1 276 ? -4.890 -25.429 -2.567 1.00 94.06 276 LYS A O 1
ATOM 2149 N N . PRO A 1 277 ? -7.131 -25.107 -2.603 1.00 94.38 277 PRO A N 1
ATOM 2150 C CA . PRO A 1 277 ? -7.242 -24.588 -1.234 1.00 94.38 277 PRO A CA 1
ATOM 2151 C C . PRO A 1 277 ? -6.659 -25.508 -0.154 1.00 94.38 277 PRO A C 1
ATOM 2153 O O . PRO A 1 277 ? -6.139 -25.013 0.831 1.00 94.38 277 PRO A O 1
ATOM 2156 N N . ASP A 1 278 ? -6.669 -26.822 -0.386 1.00 94.88 278 ASP A N 1
ATOM 2157 C CA . ASP A 1 278 ? -6.101 -27.832 0.521 1.00 94.88 278 ASP A CA 1
ATOM 2158 C C . ASP A 1 278 ? -4.824 -28.472 -0.060 1.00 94.88 278 ASP A C 1
ATOM 2160 O O . ASP A 1 278 ? -4.527 -29.651 0.142 1.00 94.88 278 ASP A O 1
ATOM 2164 N N . GLY A 1 279 ? -4.096 -27.723 -0.894 1.00 94.50 279 GLY A N 1
ATOM 2165 C CA . GLY A 1 279 ? -2.869 -28.188 -1.530 1.00 94.50 279 GLY A CA 1
ATOM 2166 C C . GLY A 1 279 ? -1.713 -28.302 -0.537 1.00 94.50 279 GLY A C 1
ATOM 2167 O O . GLY A 1 279 ? -1.454 -27.373 0.232 1.00 94.50 279 GLY A O 1
ATOM 2168 N N . VAL A 1 280 ? -0.975 -29.412 -0.610 1.00 96.62 280 VAL A N 1
ATOM 2169 C CA . VAL A 1 280 ? 0.270 -29.613 0.142 1.00 96.62 280 VAL A CA 1
ATOM 2170 C C . VAL A 1 280 ? 1.464 -29.399 -0.784 1.00 96.62 280 VAL A C 1
ATOM 2172 O O . VAL A 1 280 ? 1.549 -29.989 -1.866 1.00 96.62 280 VAL A O 1
ATOM 2175 N N . TYR A 1 281 ? 2.410 -28.576 -0.344 1.00 97.06 281 TYR A N 1
ATOM 2176 C CA . TYR A 1 281 ? 3.607 -28.212 -1.098 1.00 97.06 281 TYR A CA 1
ATOM 2177 C C . TYR A 1 281 ? 4.870 -28.562 -0.315 1.00 97.06 281 TYR A C 1
ATOM 2179 O O . TYR A 1 281 ? 4.851 -28.674 0.907 1.00 97.06 281 TYR A O 1
ATOM 2187 N N . VAL A 1 282 ? 5.981 -28.752 -1.018 1.00 97.06 282 VAL A N 1
ATOM 2188 C CA . VAL A 1 282 ? 7.293 -29.024 -0.425 1.00 97.06 282 VAL A CA 1
ATOM 2189 C C . VAL A 1 282 ? 8.268 -27.950 -0.872 1.00 97.06 282 VAL A C 1
ATOM 2191 O O . VAL A 1 282 ? 8.407 -27.698 -2.070 1.00 97.06 282 VAL A O 1
ATOM 2194 N N . VAL A 1 283 ? 8.956 -27.344 0.092 1.00 97.38 283 VAL A N 1
ATOM 2195 C CA . VAL A 1 283 ? 10.047 -26.402 -0.161 1.00 97.38 283 VAL A CA 1
ATOM 2196 C C . VAL A 1 283 ? 11.352 -27.173 -0.293 1.00 97.38 283 VAL A C 1
ATOM 2198 O O . VAL A 1 283 ? 11.694 -27.969 0.587 1.00 97.38 283 VAL A O 1
ATOM 2201 N N . LYS A 1 284 ? 12.096 -26.920 -1.369 1.00 96.38 284 LYS A N 1
ATOM 2202 C CA . LYS A 1 284 ? 13.429 -27.460 -1.612 1.00 96.38 284 LYS A CA 1
ATOM 2203 C C . LYS A 1 284 ? 14.478 -26.358 -1.620 1.00 96.38 284 LYS A C 1
ATOM 2205 O O . LYS A 1 284 ? 14.324 -25.352 -2.308 1.00 96.38 284 LYS A O 1
ATOM 2210 N N . LYS A 1 285 ? 15.579 -26.616 -0.919 1.00 95.19 285 LYS A N 1
ATOM 2211 C CA . LYS A 1 285 ? 16.788 -25.791 -0.924 1.00 95.19 285 LYS A CA 1
ATOM 2212 C C . LYS A 1 285 ? 17.967 -26.684 -1.267 1.00 95.19 285 LYS A C 1
ATOM 2214 O O . LYS A 1 285 ? 18.132 -27.734 -0.650 1.00 95.19 285 LYS A O 1
ATOM 2219 N N . ASP A 1 286 ? 18.713 -26.315 -2.304 1.00 92.69 286 ASP A N 1
ATOM 2220 C CA . ASP A 1 286 ? 19.825 -27.116 -2.836 1.00 92.69 286 ASP A CA 1
ATOM 2221 C C . ASP A 1 286 ? 19.414 -28.554 -3.224 1.00 92.69 286 ASP A C 1
ATOM 2223 O O . ASP A 1 286 ? 20.169 -29.510 -3.083 1.00 92.69 286 ASP A O 1
ATOM 2227 N N . GLY A 1 287 ? 18.170 -28.723 -3.693 1.00 91.56 287 GLY A N 1
ATOM 2228 C CA . GLY A 1 287 ? 17.605 -30.020 -4.091 1.00 91.56 287 GLY A CA 1
ATOM 2229 C C . GLY A 1 287 ? 17.059 -30.877 -2.941 1.00 91.56 287 GLY A C 1
ATOM 2230 O O . GLY A 1 287 ? 16.357 -31.858 -3.200 1.00 91.56 287 GLY A O 1
ATOM 2231 N N . GLU A 1 288 ? 17.293 -30.485 -1.689 1.00 94.31 288 GLU A N 1
ATOM 2232 C CA . GLU A 1 288 ? 16.821 -31.198 -0.503 1.00 94.31 288 GLU A CA 1
ATOM 2233 C C . GLU A 1 288 ? 15.529 -30.594 0.048 1.00 94.31 288 GLU A C 1
ATOM 2235 O O . GLU A 1 288 ? 15.360 -29.378 0.098 1.00 94.31 288 GLU A O 1
ATOM 2240 N N . GLU A 1 289 ? 14.609 -31.447 0.499 1.00 95.50 289 GLU A N 1
ATOM 2241 C CA . GLU A 1 289 ? 13.356 -31.003 1.114 1.00 95.50 289 GLU A CA 1
ATOM 2242 C C . GLU A 1 289 ? 13.623 -30.387 2.487 1.00 95.50 289 GLU A C 1
ATOM 2244 O O . GLU A 1 289 ? 14.153 -31.065 3.372 1.00 95.50 289 GLU A O 1
ATOM 2249 N N . VAL A 1 290 ? 13.244 -29.123 2.655 1.00 96.50 290 VAL A N 1
ATOM 2250 C CA . VAL A 1 290 ? 13.432 -28.342 3.883 1.00 96.50 290 VAL A CA 1
ATOM 2251 C C . VAL A 1 290 ? 12.163 -28.312 4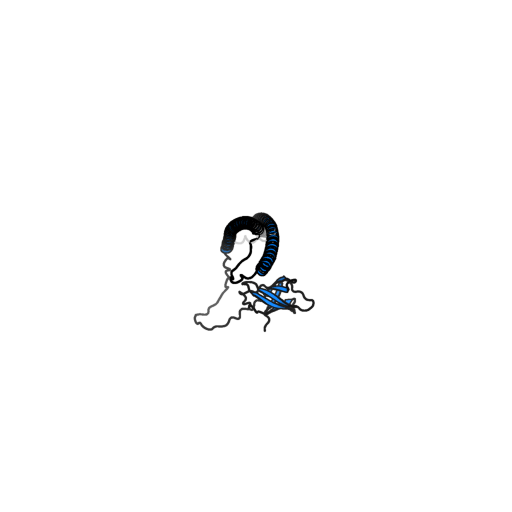.720 1.00 96.50 290 VAL A C 1
ATOM 2253 O O . VAL A 1 290 ? 12.242 -28.475 5.940 1.00 96.50 290 VAL A O 1
ATOM 2256 N N . ALA A 1 291 ? 11.013 -28.102 4.073 1.00 97.25 291 ALA A N 1
ATOM 2257 C CA . ALA A 1 291 ? 9.742 -27.973 4.765 1.00 97.25 291 ALA A CA 1
ATOM 2258 C C . ALA A 1 291 ? 8.539 -28.477 3.959 1.00 97.25 291 ALA A C 1
ATOM 2260 O O . ALA A 1 291 ? 8.521 -28.358 2.732 1.00 97.25 291 ALA A O 1
ATOM 2261 N N . THR A 1 292 ? 7.513 -28.960 4.664 1.00 96.94 292 THR A N 1
ATOM 2262 C CA . THR A 1 292 ? 6.171 -29.204 4.106 1.00 96.94 292 THR A CA 1
ATOM 2263 C C . THR A 1 292 ? 5.265 -28.011 4.414 1.00 96.94 292 THR A C 1
ATOM 2265 O O . THR A 1 292 ? 5.167 -27.582 5.566 1.00 96.94 292 THR A O 1
ATOM 2268 N N . LEU A 1 293 ? 4.594 -27.487 3.391 1.00 97.44 293 LEU A N 1
ATOM 2269 C CA . LEU A 1 293 ? 3.656 -26.373 3.472 1.00 97.44 293 LEU A CA 1
ATOM 2270 C C . LEU A 1 293 ? 2.226 -26.860 3.251 1.00 97.44 293 LEU A C 1
ATOM 2272 O O . LEU A 1 293 ? 1.985 -27.677 2.360 1.00 97.44 293 LEU A O 1
ATOM 2276 N N . ASN A 1 294 ? 1.280 -26.301 3.998 1.00 97.31 294 ASN A N 1
ATOM 2277 C CA . ASN A 1 294 ? -0.147 -26.493 3.759 1.00 97.31 294 ASN A CA 1
ATOM 2278 C C . ASN A 1 294 ? -0.804 -25.173 3.369 1.00 97.31 294 ASN A C 1
ATOM 2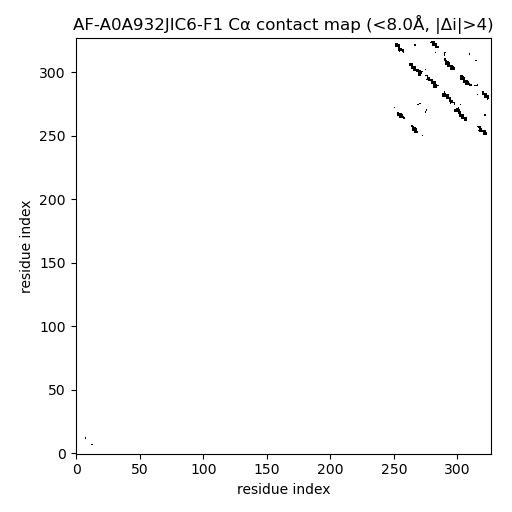280 O O . ASN A 1 294 ? -0.536 -24.142 3.985 1.00 97.31 294 ASN A O 1
ATOM 2284 N N . THR A 1 295 ? -1.656 -25.199 2.357 1.00 97.38 295 THR A N 1
ATOM 2285 C CA . THR A 1 295 ? -2.323 -23.994 1.857 1.00 97.38 295 THR A CA 1
ATOM 2286 C C . THR A 1 295 ? -3.259 -23.401 2.918 1.00 97.38 295 THR A C 1
ATOM 2288 O O . THR A 1 295 ? -3.969 -24.136 3.598 1.00 97.38 295 THR A O 1
ATOM 2291 N N . LEU A 1 296 ? -3.225 -22.074 3.091 1.00 96.56 296 LEU A N 1
ATOM 2292 C CA . LEU A 1 296 ? -4.134 -21.319 3.965 1.00 96.56 296 LEU A CA 1
ATOM 2293 C C . LEU A 1 296 ? -5.120 -20.485 3.142 1.00 96.56 296 LEU A C 1
ATOM 2295 O O . LEU A 1 296 ? -6.328 -20.588 3.323 1.00 96.56 296 LEU A O 1
ATOM 2299 N N . GLU A 1 297 ? -4.605 -19.657 2.231 1.00 97.31 297 GLU A N 1
ATOM 2300 C CA . GLU A 1 297 ? -5.410 -18.749 1.408 1.00 97.31 297 GLU A CA 1
ATOM 2301 C C . GLU A 1 297 ? -4.825 -18.669 -0.004 1.00 97.31 297 GLU A C 1
ATOM 2303 O O . GLU A 1 297 ? -3.652 -18.335 -0.182 1.00 97.31 297 GLU A O 1
ATOM 2308 N N . VAL A 1 298 ? -5.657 -18.946 -1.011 1.00 97.56 298 VAL A N 1
ATOM 2309 C CA . VAL A 1 298 ? -5.275 -18.908 -2.429 1.00 97.56 298 VAL A CA 1
ATOM 2310 C C . VAL A 1 298 ? -5.809 -17.632 -3.073 1.00 97.56 298 VAL A C 1
ATOM 2312 O O . VAL A 1 298 ? -7.024 -17.427 -3.158 1.00 97.56 298 VAL A O 1
ATOM 2315 N N . ARG A 1 299 ? -4.906 -16.798 -3.591 1.00 97.56 299 ARG A N 1
ATOM 2316 C CA . ARG A 1 299 ? -5.229 -15.629 -4.424 1.00 97.56 299 ARG A CA 1
ATOM 2317 C C . ARG A 1 299 ? -4.892 -15.907 -5.883 1.00 97.56 299 ARG A C 1
ATOM 2319 O O . ARG A 1 299 ? -4.415 -16.984 -6.229 1.00 97.56 299 ARG A O 1
ATOM 2326 N N . ASP A 1 300 ? -5.159 -14.947 -6.759 1.00 94.88 300 ASP A N 1
ATOM 2327 C CA . ASP A 1 300 ? -5.051 -15.166 -8.204 1.00 94.88 300 ASP A CA 1
ATOM 2328 C C . ASP A 1 300 ? -3.612 -15.478 -8.648 1.00 94.88 300 ASP A C 1
ATOM 2330 O O . ASP A 1 300 ? -3.412 -16.427 -9.406 1.00 94.88 300 ASP A O 1
ATOM 2334 N N . ALA A 1 301 ? -2.621 -14.757 -8.106 1.00 95.31 301 ALA A N 1
ATOM 2335 C CA . ALA A 1 301 ? -1.201 -14.876 -8.469 1.00 95.31 301 ALA A CA 1
ATOM 2336 C C . ALA A 1 301 ? -0.278 -15.402 -7.347 1.00 95.31 301 ALA A C 1
ATOM 2338 O O . ALA A 1 301 ? 0.914 -15.597 -7.568 1.00 95.31 301 ALA A O 1
ATOM 2339 N N . MET A 1 302 ? -0.789 -15.586 -6.127 1.00 96.38 302 MET A N 1
ATOM 2340 C CA . MET A 1 302 ? 0.017 -16.015 -4.978 1.00 96.38 302 MET A CA 1
ATOM 2341 C C . MET A 1 302 ? -0.832 -16.750 -3.943 1.00 96.38 302 MET A C 1
ATOM 2343 O O . MET A 1 302 ? -2.052 -16.587 -3.904 1.00 96.38 302 MET A O 1
ATOM 2347 N N . THR A 1 303 ? -0.178 -17.515 -3.076 1.00 97.94 303 THR A N 1
ATOM 2348 C CA . THR A 1 303 ? -0.838 -18.310 -2.036 1.00 97.94 303 THR A CA 1
ATOM 2349 C C . THR A 1 303 ? -0.091 -18.171 -0.718 1.00 97.94 303 THR A C 1
ATOM 2351 O O . THR A 1 303 ? 1.135 -18.289 -0.678 1.00 97.94 303 THR A O 1
ATOM 2354 N N . ALA A 1 304 ? -0.828 -17.937 0.366 1.00 97.94 304 ALA A N 1
ATOM 2355 C CA . ALA A 1 304 ? -0.300 -18.011 1.722 1.00 97.94 304 ALA A CA 1
ATOM 2356 C C . ALA A 1 304 ? -0.396 -19.458 2.221 1.00 97.94 304 ALA A C 1
ATOM 2358 O O . ALA A 1 304 ? -1.446 -20.091 2.101 1.00 97.94 304 ALA A O 1
ATOM 2359 N N . CYS A 1 305 ? 0.693 -19.982 2.777 1.00 98.12 305 CYS A N 1
ATOM 2360 C CA . CYS A 1 305 ? 0.793 -21.351 3.272 1.00 98.12 305 CYS A CA 1
ATOM 2361 C C . CYS A 1 305 ? 1.332 -21.384 4.706 1.00 98.12 305 CYS A C 1
ATOM 2363 O O . CYS A 1 305 ? 2.244 -20.635 5.046 1.00 98.12 305 CYS A O 1
ATOM 2365 N N . ASN A 1 306 ? 0.821 -22.298 5.524 1.00 97.81 306 ASN A N 1
ATOM 2366 C CA . ASN A 1 306 ? 1.346 -22.610 6.850 1.00 97.81 306 ASN A CA 1
ATOM 2367 C C . ASN A 1 306 ? 2.514 -23.604 6.753 1.00 97.81 306 ASN A C 1
ATOM 2369 O O . ASN A 1 306 ? 2.458 -24.539 5.950 1.00 97.81 306 ASN A O 1
ATOM 2373 N N . VAL A 1 307 ? 3.539 -23.454 7.589 1.00 97.00 307 VAL A N 1
ATOM 2374 C CA . VAL A 1 307 ? 4.678 -24.383 7.665 1.00 97.00 307 VAL A CA 1
ATOM 2375 C C . VAL A 1 307 ? 4.344 -25.505 8.656 1.00 97.00 307 VAL A C 1
ATOM 2377 O O . VAL A 1 307 ? 4.158 -25.242 9.839 1.00 97.00 307 VAL A O 1
ATOM 2380 N N . GLN A 1 308 ? 4.258 -26.758 8.194 1.00 94.25 308 GLN A N 1
ATOM 2381 C CA . GLN A 1 308 ? 3.905 -27.905 9.050 1.00 94.25 308 GLN A CA 1
ATOM 2382 C C . GLN A 1 308 ? 5.128 -28.634 9.611 1.00 94.25 308 GLN A C 1
ATOM 2384 O O . GLN A 1 308 ? 5.293 -28.754 10.820 1.00 94.25 308 GLN A O 1
ATOM 2389 N N . GLU A 1 309 ? 5.991 -29.135 8.731 1.00 91.94 309 GLU A N 1
ATOM 2390 C CA . GLU A 1 309 ? 7.151 -29.944 9.109 1.00 91.94 309 GLU A CA 1
ATOM 2391 C C . GLU A 1 309 ? 8.406 -29.229 8.639 1.00 91.94 309 GLU A C 1
ATOM 2393 O O . GLU A 1 309 ? 8.673 -29.204 7.442 1.00 91.94 309 GLU A O 1
ATOM 2398 N N . LEU A 1 310 ? 9.168 -28.644 9.561 1.00 93.12 310 LEU A N 1
ATOM 2399 C CA . LEU A 1 310 ? 10.469 -28.048 9.270 1.00 93.12 310 LEU A CA 1
ATOM 2400 C C . LEU A 1 310 ? 11.568 -29.028 9.690 1.00 93.12 310 LEU A C 1
ATOM 2402 O O . LEU A 1 310 ? 11.632 -29.421 10.857 1.00 93.12 310 LEU A O 1
ATOM 2406 N N . LYS A 1 311 ? 12.455 -29.421 8.768 1.00 91.62 311 LYS A N 1
ATOM 2407 C CA . LYS A 1 311 ? 13.594 -30.278 9.132 1.00 91.62 311 LYS A CA 1
ATOM 2408 C C . LYS A 1 311 ? 14.536 -29.543 10.088 1.00 91.62 311 LYS A C 1
ATOM 2410 O O . LYS A 1 311 ? 14.909 -28.393 9.851 1.00 91.62 311 LYS A O 1
ATOM 2415 N N . SER A 1 312 ? 14.941 -30.228 11.158 1.00 84.12 312 SER A N 1
ATOM 2416 C CA . SER A 1 312 ? 15.769 -29.666 12.229 1.00 84.12 312 SER A CA 1
ATOM 2417 C C . SER A 1 312 ? 17.032 -28.991 11.683 1.00 84.12 312 SER A C 1
ATOM 2419 O O . SER A 1 312 ? 17.805 -29.593 10.942 1.00 84.12 312 SER A O 1
ATOM 2421 N N . GLY A 1 313 ? 17.237 -27.725 12.059 1.00 86.00 313 GLY A N 1
ATOM 2422 C CA . GLY A 1 313 ? 18.425 -26.943 11.699 1.00 86.00 313 GLY A CA 1
ATOM 2423 C C . GLY A 1 313 ? 18.377 -26.241 10.337 1.00 86.00 313 GLY A C 1
ATOM 2424 O O . GLY A 1 313 ? 19.324 -25.534 10.000 1.00 86.00 313 GLY A O 1
ATOM 2425 N N . ARG A 1 314 ? 17.296 -26.377 9.559 1.00 91.00 314 ARG A N 1
ATOM 2426 C CA . ARG A 1 314 ? 17.121 -25.655 8.288 1.00 91.00 314 ARG A CA 1
ATOM 2427 C C . ARG A 1 314 ? 16.128 -24.502 8.458 1.00 91.00 314 ARG A C 1
ATOM 2429 O O . ARG A 1 314 ? 15.182 -24.592 9.233 1.00 91.00 314 ARG A O 1
ATOM 2436 N N . LYS A 1 315 ? 16.348 -23.411 7.723 1.00 94.56 315 LYS A N 1
ATOM 2437 C CA . LYS A 1 315 ? 15.437 -22.258 7.646 1.00 94.56 315 LYS A CA 1
ATOM 2438 C C . LYS A 1 315 ? 14.987 -22.066 6.203 1.00 94.56 315 LYS A C 1
ATOM 2440 O O . LYS A 1 315 ? 15.810 -22.191 5.297 1.00 94.56 315 LYS A O 1
ATOM 2445 N N . ILE A 1 316 ? 13.711 -21.733 6.023 1.00 96.50 316 ILE A N 1
ATOM 2446 C CA . ILE A 1 316 ? 13.151 -21.336 4.727 1.00 96.50 316 ILE A CA 1
ATOM 2447 C C . ILE A 1 316 ? 13.649 -19.924 4.404 1.00 96.50 316 ILE A C 1
ATOM 2449 O O . ILE A 1 316 ? 13.665 -19.048 5.275 1.00 96.50 316 ILE A O 1
ATOM 2453 N N . SER A 1 317 ? 14.091 -19.712 3.171 1.00 96.94 317 SER A N 1
ATOM 2454 C CA . SER A 1 317 ? 14.543 -18.425 2.644 1.00 96.94 317 SER A CA 1
ATOM 2455 C C . SER A 1 317 ? 13.658 -17.978 1.482 1.00 96.94 317 SER A C 1
ATOM 2457 O O . SER A 1 317 ? 12.976 -18.780 0.847 1.00 96.94 317 SER A O 1
ATOM 2459 N N . VAL A 1 318 ? 13.651 -16.670 1.224 1.00 97.25 318 VAL A N 1
ATOM 2460 C CA . VAL A 1 318 ? 13.056 -16.120 0.000 1.00 97.25 318 VAL A CA 1
ATOM 2461 C C . VAL A 1 318 ? 13.782 -16.728 -1.202 1.00 97.25 318 VAL A C 1
ATOM 2463 O O . VAL A 1 318 ? 14.991 -16.939 -1.137 1.00 97.25 318 VAL A O 1
ATOM 2466 N N . ASP A 1 319 ? 13.033 -17.003 -2.267 1.00 97.06 319 ASP A N 1
ATOM 2467 C CA . ASP A 1 319 ? 13.473 -17.643 -3.512 1.00 97.06 319 ASP A CA 1
ATOM 2468 C C . ASP A 1 319 ? 13.723 -19.166 -3.454 1.00 97.06 319 ASP A C 1
ATOM 2470 O O . ASP A 1 319 ? 14.053 -19.775 -4.474 1.00 97.06 319 ASP A O 1
ATOM 2474 N N . ASP A 1 320 ? 13.484 -19.821 -2.308 1.00 97.06 320 ASP A N 1
ATOM 2475 C CA . ASP A 1 320 ? 13.515 -21.289 -2.232 1.00 97.06 320 ASP A CA 1
ATOM 2476 C C . ASP A 1 320 ? 12.448 -21.910 -3.164 1.00 97.06 320 ASP A C 1
ATOM 2478 O O . ASP A 1 320 ? 11.339 -21.385 -3.316 1.00 97.06 320 ASP A O 1
ATOM 2482 N N . LEU A 1 321 ? 12.774 -23.052 -3.783 1.00 96.94 321 LEU A N 1
ATOM 2483 C CA . LEU A 1 321 ? 11.923 -23.722 -4.772 1.00 96.94 321 LEU A CA 1
ATOM 2484 C C . LEU A 1 321 ? 10.744 -24.424 -4.088 1.00 96.94 321 LEU A C 1
ATOM 2486 O O . LEU A 1 321 ? 10.926 -25.116 -3.091 1.00 96.94 321 LEU A O 1
ATOM 2490 N N . VAL A 1 322 ? 9.543 -24.324 -4.653 1.00 97.25 322 VAL A N 1
ATOM 2491 C CA . VAL A 1 322 ? 8.317 -24.925 -4.113 1.00 97.25 322 VAL A CA 1
ATOM 2492 C C . VAL A 1 322 ? 7.699 -25.862 -5.140 1.00 97.25 322 VAL A C 1
ATOM 2494 O O . VAL A 1 322 ? 7.387 -25.461 -6.259 1.00 97.25 322 VAL A O 1
ATOM 2497 N N . LEU A 1 323 ? 7.484 -27.117 -4.751 1.00 96.00 323 LEU A N 1
ATOM 2498 C CA . LEU A 1 323 ? 6.912 -28.150 -5.613 1.00 96.00 323 LEU A CA 1
ATOM 2499 C C . LEU A 1 323 ? 5.629 -28.720 -4.995 1.00 96.00 323 LEU A C 1
ATOM 2501 O O . LEU A 1 323 ? 5.580 -28.922 -3.781 1.00 96.00 323 LEU A O 1
ATOM 2505 N N . PRO A 1 324 ? 4.589 -29.031 -5.789 1.00 94.38 324 PRO A N 1
ATOM 2506 C CA . PRO A 1 324 ? 3.407 -29.713 -5.274 1.00 94.38 324 PRO A CA 1
ATOM 2507 C C . PRO A 1 324 ? 3.782 -31.117 -4.782 1.00 94.38 324 PRO A C 1
ATOM 2509 O O . PRO A 1 324 ? 4.371 -31.907 -5.533 1.00 94.38 324 PRO A O 1
ATOM 2512 N N . LYS A 1 325 ? 3.423 -31.446 -3.535 1.00 92.38 325 LYS A N 1
ATOM 2513 C CA . LYS A 1 325 ? 3.620 -32.790 -2.981 1.00 92.38 325 LYS A CA 1
ATOM 2514 C C . LYS A 1 325 ? 2.694 -33.735 -3.743 1.00 92.38 325 LYS A C 1
ATOM 2516 O O . LYS A 1 325 ? 1.479 -33.553 -3.747 1.00 92.38 325 LYS A O 1
ATOM 2521 N N . LYS A 1 326 ? 3.257 -34.722 -4.442 1.00 81.19 326 LYS A N 1
ATOM 2522 C CA . LYS A 1 326 ? 2.444 -35.811 -4.995 1.00 81.19 326 LYS A CA 1
ATOM 2523 C C . LYS A 1 326 ? 1.970 -36.649 -3.809 1.00 81.19 326 LYS A C 1
ATOM 2525 O O . LYS A 1 326 ? 2.795 -37.310 -3.185 1.00 81.19 326 LYS A O 1
ATOM 2530 N N . ILE A 1 327 ? 0.687 -36.526 -3.482 1.00 63.22 327 ILE A N 1
ATOM 2531 C CA . ILE A 1 327 ? -0.035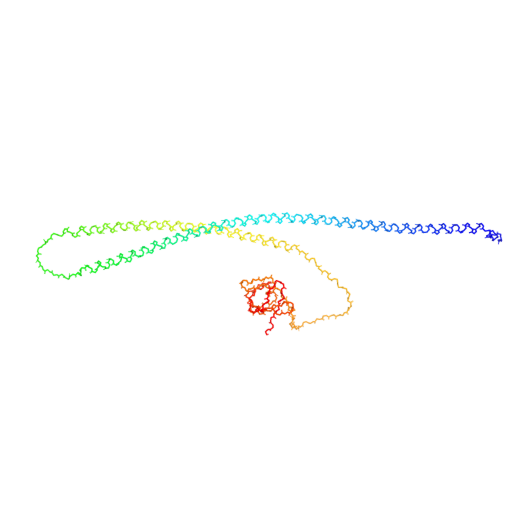 -37.472 -2.624 1.00 63.22 327 ILE A CA 1
ATOM 2532 C C . ILE A 1 327 ? -0.340 -38.712 -3.462 1.00 63.22 327 ILE A C 1
ATOM 2534 O O . ILE A 1 327 ? -0.682 -38.524 -4.656 1.00 63.22 327 ILE A O 1
#

Radius of gyration: 51.52 Å; Cα contacts (8 Å, |Δi|>4): 185; chains: 1; bounding box: 139×54×169 Å

Mean predicted aligned error: 20.66 Å

pLDDT: mean 82.85, std 17.78, range [33.69, 98.19]

Nearest PDB structures (foldseek):
  3fks-assembly3_V  TM=7.995E-01  e=2.448E-02  Saccharomyces cerevisiae
  5fl7-assembly1_D  TM=7.799E-01  e=3.449E-02  Yarrowia lipolytica
  9bru-assembly1_3  TM=6.507E-01  e=4.334E-02  Mus musculus